Protein AF-W0MUD5-F1 (afdb_monomer_lite)

Structure (mmCIF, N/CA/C/O backbone):
data_AF-W0MUD5-F1
#
_entry.id   AF-W0MUD5-F1
#
loop_
_atom_site.group_PDB
_atom_site.id
_atom_site.type_symbol
_atom_site.label_atom_id
_atom_site.label_alt_id
_atom_site.label_comp_id
_atom_site.label_asym_id
_atom_site.label_entity_id
_atom_site.label_seq_id
_atom_site.pdbx_PDB_ins_code
_atom_site.Cartn_x
_atom_site.Cartn_y
_atom_site.Cartn_z
_atom_site.occupancy
_atom_site.B_iso_or_equiv
_atom_site.auth_seq_id
_atom_site.auth_comp_id
_atom_site.auth_asym_id
_atom_site.auth_atom_id
_atom_site.pdbx_PDB_model_num
ATOM 1 N N . MET A 1 1 ? 25.017 37.016 3.481 1.00 34.25 1 MET A N 1
ATOM 2 C CA . MET A 1 1 ? 24.086 36.931 4.625 1.00 34.25 1 MET A CA 1
ATOM 3 C C . MET A 1 1 ? 22.689 36.719 4.062 1.00 34.25 1 MET A C 1
ATOM 5 O O . MET A 1 1 ? 21.947 37.673 3.894 1.00 34.25 1 MET A O 1
ATOM 9 N N . SER A 1 2 ? 22.383 35.499 3.629 1.00 41.78 2 SER A N 1
ATOM 10 C CA . SER A 1 2 ? 21.060 35.130 3.117 1.00 41.78 2 SER A CA 1
ATOM 11 C C . SER A 1 2 ? 20.278 34.524 4.273 1.00 41.78 2 SER A C 1
ATOM 13 O O . SER A 1 2 ? 20.584 33.411 4.696 1.00 41.78 2 SER A O 1
ATOM 15 N N . GLU A 1 3 ? 19.336 35.288 4.823 1.00 40.88 3 GLU A N 1
ATOM 16 C CA . GLU A 1 3 ? 18.390 34.797 5.824 1.00 40.88 3 GLU A CA 1
ATOM 17 C C . GLU A 1 3 ? 17.604 33.625 5.233 1.00 40.88 3 GLU A C 1
ATOM 19 O O . GLU A 1 3 ? 16.775 33.779 4.335 1.00 40.88 3 GLU A O 1
ATOM 24 N N . ILE A 1 4 ? 17.908 32.424 5.718 1.00 50.25 4 ILE A N 1
ATOM 25 C CA . ILE A 1 4 ? 17.107 31.236 5.457 1.00 50.25 4 ILE A CA 1
ATOM 26 C C . ILE A 1 4 ? 15.851 31.406 6.304 1.00 50.25 4 ILE A C 1
ATOM 28 O O . ILE A 1 4 ? 15.878 31.198 7.515 1.00 50.25 4 ILE A O 1
ATOM 32 N N . VAL A 1 5 ? 14.759 31.827 5.670 1.00 49.78 5 VAL A N 1
ATOM 33 C CA . VAL A 1 5 ? 13.440 31.858 6.304 1.00 49.78 5 VAL A CA 1
ATOM 34 C C . VAL A 1 5 ? 13.071 30.416 6.657 1.00 49.78 5 VAL A C 1
ATOM 36 O O . VAL A 1 5 ? 12.727 29.618 5.785 1.00 49.78 5 VAL A O 1
ATOM 39 N N . GLN A 1 6 ? 13.204 30.061 7.934 1.00 50.81 6 GLN A N 1
ATOM 40 C CA . GLN A 1 6 ? 12.782 28.768 8.457 1.00 50.81 6 GLN A CA 1
ATOM 41 C C . GLN A 1 6 ? 11.254 28.746 8.511 1.00 50.81 6 GLN A C 1
ATOM 43 O O . GLN A 1 6 ? 10.638 29.366 9.374 1.00 50.81 6 GLN A O 1
ATOM 48 N N . SER A 1 7 ? 10.626 28.050 7.567 1.00 53.91 7 SER A N 1
ATOM 49 C CA . SER A 1 7 ? 9.203 27.730 7.658 1.00 53.91 7 SER A CA 1
ATOM 50 C C . SER A 1 7 ? 8.986 26.652 8.719 1.00 53.91 7 SER A C 1
ATOM 52 O O . SER A 1 7 ? 9.732 25.671 8.761 1.00 53.91 7 SER A O 1
ATOM 54 N N . SER A 1 8 ? 7.956 26.814 9.549 1.00 52.28 8 SER A N 1
ATOM 55 C CA . SER A 1 8 ? 7.570 25.830 10.559 1.00 52.28 8 SER A CA 1
ATOM 56 C C . SER A 1 8 ? 7.292 24.460 9.931 1.00 52.28 8 SER A C 1
ATOM 58 O O . SER A 1 8 ? 6.629 24.337 8.897 1.00 52.28 8 SER A O 1
ATOM 60 N N . ILE A 1 9 ? 7.811 23.414 10.574 1.00 49.72 9 ILE A N 1
ATOM 61 C CA . ILE A 1 9 ? 7.501 22.020 10.249 1.00 49.72 9 ILE A CA 1
ATOM 62 C C . ILE A 1 9 ? 5.978 21.833 10.315 1.00 49.72 9 ILE A C 1
ATOM 64 O O . ILE A 1 9 ? 5.369 22.063 11.356 1.00 49.72 9 ILE A O 1
ATOM 68 N N . GLY A 1 10 ? 5.371 21.459 9.183 1.00 52.72 10 GLY A N 1
ATOM 69 C CA . GLY A 1 10 ? 3.935 21.171 9.066 1.00 52.72 10 GLY A CA 1
ATOM 70 C C . GLY A 1 10 ? 3.107 22.142 8.213 1.00 52.72 10 GLY A C 1
ATOM 71 O O . GLY A 1 10 ? 1.940 21.857 7.964 1.00 52.72 10 GLY A O 1
ATOM 72 N N . TYR A 1 11 ? 3.667 23.253 7.718 1.00 52.19 11 TYR A N 1
ATOM 73 C CA . TYR A 1 11 ? 2.928 24.157 6.824 1.00 52.19 11 TYR A CA 1
ATOM 74 C C . TYR A 1 11 ? 2.970 23.689 5.356 1.00 52.19 11 TYR A C 1
ATOM 76 O O . TYR A 1 11 ? 4.003 23.783 4.687 1.00 52.19 11 TYR A O 1
ATOM 84 N N . LEU A 1 12 ? 1.832 23.221 4.833 1.00 55.41 12 LEU A N 1
ATOM 85 C CA . LEU A 1 12 ? 1.629 22.903 3.414 1.00 55.41 12 LEU A CA 1
ATOM 86 C C . LEU A 1 12 ? 0.969 24.106 2.718 1.00 55.41 12 LEU A C 1
ATOM 88 O O . LEU A 1 12 ? -0.122 24.516 3.107 1.00 55.41 12 LEU A O 1
ATOM 92 N N . SER A 1 13 ? 1.619 24.699 1.706 1.00 54.47 13 SER A N 1
ATOM 93 C CA . SER A 1 13 ? 1.002 25.792 0.935 1.00 54.47 13 SER A CA 1
ATOM 94 C C . SER A 1 13 ? -0.011 25.253 -0.075 1.00 54.47 13 SER A C 1
ATOM 96 O O . SER A 1 13 ? 0.168 24.177 -0.647 1.00 54.47 13 SER A O 1
ATOM 98 N N . HIS A 1 14 ? -1.072 26.021 -0.310 1.00 56.62 14 HIS A N 1
ATOM 99 C CA . HIS A 1 14 ? -2.288 25.564 -0.982 1.00 56.62 14 HIS A CA 1
ATOM 100 C C . HIS A 1 14 ? -2.200 25.602 -2.527 1.00 56.62 14 HIS A C 1
ATOM 102 O O . HIS A 1 14 ? -3.073 26.153 -3.184 1.00 56.62 14 HIS A O 1
ATOM 108 N N . SER A 1 15 ? -1.166 24.970 -3.103 1.00 58.47 15 SER A N 1
ATOM 109 C CA . SER A 1 15 ? -0.819 24.858 -4.544 1.00 58.47 15 SER A CA 1
ATOM 110 C C . SER A 1 15 ? 0.145 25.921 -5.111 1.00 58.47 15 SER A C 1
ATOM 112 O O . SER A 1 15 ? 0.216 27.047 -4.631 1.00 58.47 15 SER A O 1
ATOM 114 N N . GLY A 1 16 ? 0.946 25.521 -6.115 1.00 58.00 16 GLY A N 1
ATOM 115 C CA . GLY A 1 16 ? 1.799 26.402 -6.938 1.00 58.00 16 GLY A CA 1
ATOM 116 C C . GLY A 1 16 ? 3.317 26.296 -6.725 1.00 58.00 16 GLY A C 1
ATOM 117 O O . GLY A 1 16 ? 4.066 26.281 -7.695 1.00 58.00 16 GLY A O 1
ATOM 118 N N . ASP A 1 17 ? 3.783 26.128 -5.485 1.00 60.34 17 ASP A N 1
ATOM 119 C CA . ASP A 1 17 ? 5.217 26.262 -5.147 1.00 60.34 17 ASP A CA 1
ATOM 120 C C . ASP A 1 17 ? 5.960 24.934 -4.926 1.00 60.34 17 ASP A C 1
ATOM 122 O O . ASP A 1 17 ? 7.113 24.918 -4.482 1.00 60.34 17 ASP A O 1
ATOM 126 N N . PHE A 1 18 ? 5.317 23.797 -5.204 1.00 58.53 18 PHE A N 1
ATOM 127 C CA . PHE A 1 18 ? 5.856 22.484 -4.840 1.00 58.53 18 PHE A CA 1
ATOM 128 C C . PHE A 1 18 ? 7.187 22.183 -5.543 1.00 58.53 18 PHE A C 1
ATOM 130 O O . PHE A 1 18 ? 8.126 21.741 -4.893 1.00 58.53 18 PHE A O 1
ATOM 137 N N . SER A 1 19 ? 7.326 22.486 -6.838 1.00 58.97 19 SER A N 1
ATOM 138 C CA . SER A 1 19 ? 8.562 22.233 -7.600 1.00 58.97 19 SER A CA 1
ATOM 139 C C . SER A 1 19 ? 9.732 23.119 -7.157 1.00 58.97 19 SER A C 1
ATOM 141 O O . SER A 1 19 ? 10.864 22.646 -7.032 1.00 58.97 19 SER A O 1
ATOM 143 N N . VAL A 1 20 ? 9.470 24.394 -6.854 1.00 63.34 20 VAL A N 1
ATOM 144 C CA . VAL A 1 20 ? 10.477 25.348 -6.361 1.00 63.34 20 VAL A CA 1
ATOM 145 C C . VAL A 1 20 ? 10.918 24.993 -4.941 1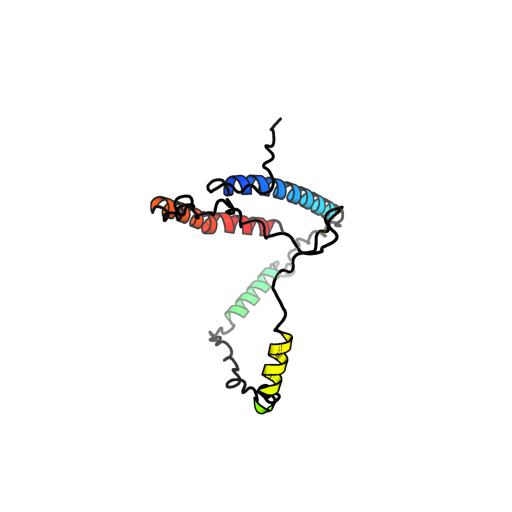.00 63.34 20 VAL A C 1
ATOM 147 O O . VAL A 1 20 ? 12.100 25.090 -4.619 1.00 63.34 20 VAL A O 1
ATOM 150 N N . ARG A 1 21 ? 10.000 24.536 -4.081 1.00 63.56 21 ARG A N 1
ATOM 151 C CA . ARG A 1 21 ? 10.359 24.067 -2.736 1.00 63.56 21 ARG A CA 1
ATOM 152 C C . ARG A 1 21 ? 11.096 22.739 -2.790 1.00 63.56 21 ARG A C 1
ATOM 154 O O . ARG A 1 21 ? 12.142 22.648 -2.167 1.00 63.56 21 ARG A O 1
ATOM 161 N N . ASN A 1 22 ? 10.635 21.778 -3.590 1.00 61.09 22 ASN A N 1
ATOM 162 C CA . ASN A 1 22 ? 11.264 20.465 -3.711 1.00 61.09 22 ASN A CA 1
ATOM 163 C C . ASN A 1 22 ? 12.686 20.571 -4.280 1.00 61.09 22 ASN A C 1
ATOM 165 O O . ASN A 1 22 ? 13.607 19.958 -3.758 1.00 61.09 22 ASN A O 1
ATOM 169 N N . SER A 1 23 ? 12.904 21.423 -5.286 1.00 63.75 23 SER A N 1
ATOM 170 C CA . SER A 1 23 ? 14.255 21.702 -5.797 1.00 63.75 23 SER A CA 1
ATOM 171 C C . SER A 1 23 ? 15.153 22.397 -4.769 1.00 63.75 23 SER A C 1
ATOM 173 O O . SER A 1 23 ? 16.342 22.102 -4.717 1.00 63.75 23 SER A O 1
ATOM 175 N N . ARG A 1 24 ? 14.617 23.271 -3.906 1.00 62.59 24 ARG A N 1
ATOM 176 C CA . ARG A 1 24 ? 15.396 23.928 -2.841 1.00 62.59 24 ARG A CA 1
ATOM 177 C C . ARG A 1 24 ? 15.694 23.001 -1.658 1.00 62.59 24 ARG A C 1
ATOM 179 O O . ARG A 1 24 ? 16.818 23.004 -1.165 1.00 62.59 24 ARG A O 1
ATOM 186 N N . THR A 1 25 ? 14.729 22.196 -1.217 1.00 60.84 25 THR A N 1
ATOM 187 C CA . THR A 1 25 ? 14.890 21.262 -0.091 1.00 60.84 25 THR A CA 1
ATOM 188 C C . THR A 1 25 ? 15.692 20.031 -0.495 1.00 60.84 25 THR A C 1
ATOM 190 O O . THR A 1 25 ? 16.647 19.674 0.190 1.00 60.84 25 THR A O 1
ATOM 193 N N . LEU A 1 26 ? 15.366 19.409 -1.632 1.00 56.25 26 LEU A N 1
ATOM 194 C CA . LEU A 1 26 ? 16.120 18.265 -2.140 1.00 56.25 26 LEU A CA 1
ATOM 195 C C . LEU A 1 26 ? 17.438 18.686 -2.775 1.00 56.25 26 LEU A C 1
ATOM 197 O O . LEU A 1 26 ? 18.373 17.906 -2.700 1.00 56.25 26 LEU A O 1
ATOM 201 N N . GLY A 1 27 ? 17.575 19.888 -3.342 1.00 60.12 27 GLY A N 1
ATOM 202 C CA . GLY A 1 27 ? 18.854 20.356 -3.892 1.00 60.12 27 GLY A CA 1
ATOM 203 C C . GLY A 1 27 ? 19.945 20.450 -2.824 1.00 60.12 27 GLY A C 1
ATOM 204 O O . GLY A 1 27 ? 21.055 19.966 -3.036 1.00 60.12 27 GLY A O 1
ATOM 205 N N . GLY A 1 28 ? 19.606 20.981 -1.642 1.00 62.22 28 GLY A N 1
ATOM 206 C CA . GLY A 1 28 ? 20.529 21.045 -0.505 1.00 62.22 28 GLY A CA 1
ATOM 207 C C . GLY A 1 28 ? 20.855 19.671 0.088 1.00 62.22 28 GLY A C 1
ATOM 208 O O . GLY A 1 28 ? 22.012 19.381 0.383 1.00 62.22 28 GLY A O 1
ATOM 209 N N . VAL A 1 29 ? 19.854 18.791 0.203 1.00 61.97 29 VAL A N 1
ATOM 210 C CA . VAL A 1 29 ? 20.049 17.413 0.690 1.00 61.97 29 VAL A CA 1
ATOM 211 C C . VAL A 1 29 ? 20.886 16.605 -0.309 1.00 61.97 29 VAL A C 1
ATOM 213 O O . VAL A 1 29 ? 21.835 15.938 0.089 1.00 61.97 29 VAL A O 1
ATOM 216 N N . THR A 1 30 ? 20.616 16.727 -1.609 1.00 68.12 30 THR A N 1
ATOM 217 C CA . THR A 1 30 ? 21.378 16.052 -2.674 1.00 68.12 30 THR A CA 1
ATOM 218 C C . THR A 1 30 ? 22.835 16.502 -2.687 1.00 68.12 30 THR A C 1
ATOM 220 O O . THR A 1 30 ? 23.711 15.662 -2.850 1.00 68.12 30 THR A O 1
ATOM 223 N N . GLN A 1 31 ? 23.122 17.790 -2.453 1.00 70.25 31 GLN A N 1
ATOM 224 C CA . GLN A 1 31 ? 24.507 18.265 -2.370 1.00 70.25 31 GLN A CA 1
ATOM 225 C C . GLN A 1 31 ? 25.263 17.669 -1.179 1.00 70.25 31 GLN A C 1
ATOM 227 O O . GLN A 1 31 ? 26.374 17.178 -1.365 1.00 70.25 31 GLN A O 1
ATOM 232 N N . LEU A 1 32 ? 24.657 17.637 0.011 1.00 73.69 32 LEU A N 1
ATOM 233 C CA . LEU A 1 32 ? 25.279 17.042 1.201 1.00 73.69 32 LEU A CA 1
ATOM 234 C C . LEU A 1 32 ? 25.572 15.549 1.014 1.00 73.69 32 LEU A C 1
ATOM 236 O O . LEU A 1 32 ? 26.658 15.086 1.356 1.00 73.69 32 LEU A O 1
ATOM 240 N N . TRP A 1 33 ? 24.636 14.809 0.418 1.00 73.75 33 TRP A N 1
ATOM 241 C CA . TRP A 1 33 ? 24.850 13.400 0.096 1.00 73.75 33 TRP A CA 1
ATOM 242 C C . TRP A 1 33 ? 25.874 13.203 -1.025 1.00 73.75 33 TRP A C 1
ATOM 244 O O . TRP A 1 33 ? 26.685 12.288 -0.934 1.00 73.75 33 TRP A O 1
ATOM 254 N N . SER A 1 34 ? 25.902 14.074 -2.040 1.00 77.50 34 SER A N 1
ATOM 255 C CA . SER A 1 34 ? 26.900 14.004 -3.116 1.00 77.50 34 SER A CA 1
ATOM 256 C C . SER A 1 34 ? 28.321 14.270 -2.617 1.00 77.50 34 SER A C 1
ATOM 258 O O . SER A 1 34 ? 29.244 13.589 -3.045 1.00 77.50 34 SER A O 1
ATOM 260 N N . ASP A 1 35 ? 28.498 15.197 -1.672 1.00 81.88 35 ASP A N 1
ATOM 261 C CA . ASP A 1 35 ? 29.810 15.562 -1.125 1.00 81.88 35 ASP A CA 1
ATOM 262 C C . ASP A 1 35 ? 30.306 14.523 -0.101 1.00 81.88 35 ASP A C 1
ATOM 264 O O . ASP A 1 35 ? 31.504 14.250 0.002 1.00 81.88 35 ASP A O 1
ATOM 268 N N . ALA A 1 36 ? 29.381 13.879 0.621 1.00 81.50 36 ALA A N 1
ATOM 269 C CA . ALA A 1 36 ? 29.679 12.711 1.448 1.00 81.50 36 ALA A CA 1
ATOM 270 C C . ALA A 1 36 ? 30.061 11.490 0.592 1.00 81.50 36 ALA A C 1
ATOM 272 O O . ALA A 1 36 ? 31.044 10.815 0.891 1.00 81.50 36 ALA A O 1
ATOM 273 N N . PHE A 1 37 ? 29.333 11.237 -0.501 1.00 79.44 37 PHE A N 1
ATOM 274 C CA 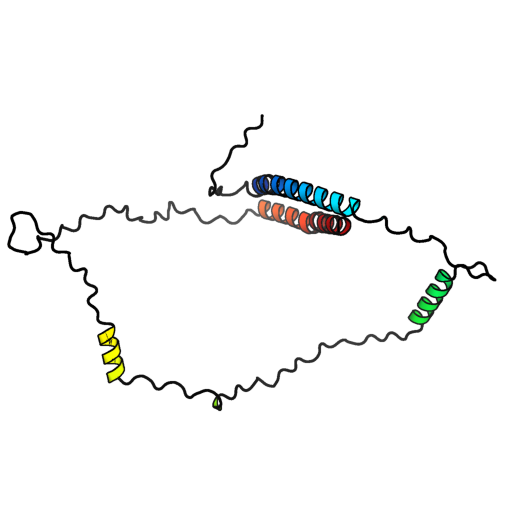. PHE A 1 37 ? 29.628 10.140 -1.423 1.00 79.44 37 PHE A CA 1
ATOM 275 C C . PHE A 1 37 ? 30.938 10.369 -2.187 1.00 79.44 37 PHE A C 1
ATOM 277 O O . PHE A 1 37 ? 31.744 9.453 -2.304 1.00 79.44 37 PHE A O 1
ATOM 284 N N . ALA A 1 38 ? 31.203 11.596 -2.644 1.00 82.06 38 ALA A N 1
ATOM 285 C CA . ALA A 1 38 ? 32.464 11.950 -3.291 1.00 82.06 38 ALA A CA 1
ATOM 286 C C . ALA A 1 38 ? 33.662 11.768 -2.348 1.00 82.06 38 ALA A C 1
ATOM 288 O O . ALA A 1 38 ? 34.693 11.255 -2.778 1.00 82.06 38 ALA A O 1
ATOM 289 N N . ARG A 1 39 ? 33.523 12.121 -1.059 1.00 79.06 39 ARG A N 1
ATOM 290 C CA . ARG A 1 39 ? 34.551 11.822 -0.048 1.00 79.06 39 ARG A CA 1
ATOM 291 C C . ARG A 1 39 ? 34.749 10.322 0.145 1.00 79.06 39 ARG A C 1
ATOM 293 O O . ARG A 1 39 ? 35.889 9.880 0.100 1.00 79.06 39 ARG A O 1
ATOM 300 N N . ALA A 1 40 ? 33.671 9.554 0.290 1.00 78.56 40 ALA A N 1
ATOM 301 C CA . ALA A 1 40 ? 33.758 8.104 0.462 1.00 78.56 40 ALA A CA 1
ATOM 302 C C . ALA A 1 40 ? 34.408 7.407 -0.751 1.00 78.56 40 ALA A C 1
ATOM 304 O O . ALA A 1 40 ? 35.261 6.541 -0.587 1.00 78.56 40 ALA A O 1
ATOM 305 N N . MET A 1 41 ? 34.074 7.832 -1.974 1.00 74.50 41 MET A N 1
ATOM 306 C CA . MET A 1 41 ? 34.691 7.317 -3.202 1.00 74.50 41 MET A CA 1
ATOM 307 C C . MET A 1 41 ? 36.158 7.734 -3.337 1.00 74.50 41 MET A C 1
ATOM 309 O O . MET A 1 41 ? 36.978 6.934 -3.775 1.00 74.50 41 MET A O 1
ATOM 313 N N . ALA A 1 42 ? 36.515 8.965 -2.961 1.00 77.44 42 ALA A N 1
ATOM 314 C CA . ALA A 1 42 ? 37.907 9.412 -2.969 1.00 77.44 42 ALA A CA 1
ATOM 315 C C . ALA A 1 42 ? 38.766 8.620 -1.971 1.00 77.44 42 ALA A C 1
ATOM 317 O O . ALA A 1 42 ? 39.902 8.271 -2.286 1.00 77.44 42 ALA A O 1
ATOM 318 N N . GLU A 1 43 ? 38.209 8.293 -0.804 1.00 73.44 43 GLU A N 1
ATOM 319 C CA . GLU A 1 43 ? 38.851 7.452 0.208 1.00 73.44 43 GLU A CA 1
ATOM 320 C C . GLU A 1 43 ? 39.042 6.018 -0.324 1.00 73.44 43 GLU A C 1
ATOM 322 O O . GLU A 1 43 ? 40.159 5.505 -0.314 1.00 73.44 43 GLU A O 1
ATOM 327 N N . GLN A 1 44 ? 38.017 5.437 -0.958 1.00 61.56 44 GLN A N 1
ATOM 328 C CA . GLN A 1 44 ? 38.081 4.104 -1.572 1.00 61.56 44 GLN A CA 1
ATOM 329 C C . GLN A 1 44 ? 39.044 4.017 -2.774 1.00 61.56 44 GLN A C 1
ATOM 331 O O . GLN A 1 44 ? 39.701 2.997 -2.966 1.00 61.56 44 GLN A O 1
ATOM 336 N N . VAL A 1 45 ? 39.164 5.077 -3.581 1.00 60.94 45 VAL A N 1
ATOM 337 C CA . VAL A 1 45 ? 40.135 5.152 -4.691 1.00 60.94 45 VAL A CA 1
ATOM 338 C C . VAL A 1 45 ? 41.560 5.351 -4.170 1.00 60.94 45 VAL A C 1
ATOM 340 O O . VAL A 1 45 ? 42.496 4.835 -4.772 1.00 60.94 45 VAL A O 1
ATOM 343 N N . SER A 1 46 ? 41.741 6.053 -3.046 1.00 58.97 46 SER A N 1
ATOM 344 C CA . SER A 1 46 ? 43.058 6.203 -2.412 1.00 58.97 46 SER A CA 1
ATOM 345 C C . SER A 1 46 ? 43.568 4.917 -1.751 1.00 58.97 46 SER A C 1
ATOM 347 O O . SER A 1 46 ? 44.775 4.752 -1.595 1.00 58.97 46 SER A O 1
ATOM 349 N N . GLU A 1 47 ? 42.656 4.005 -1.405 1.00 57.62 47 GLU A N 1
ATOM 350 C CA . GLU A 1 47 ? 42.943 2.711 -0.774 1.00 57.62 47 GLU A CA 1
ATOM 351 C C . GLU A 1 47 ? 43.006 1.546 -1.786 1.00 57.62 47 GLU A C 1
ATOM 353 O O . GLU A 1 47 ? 43.378 0.427 -1.435 1.00 57.62 47 GLU A O 1
ATOM 358 N N . SER A 1 48 ? 42.668 1.793 -3.059 1.00 49.16 48 SER A N 1
ATOM 359 C CA . SER A 1 48 ? 42.729 0.791 -4.125 1.00 49.16 48 SER A CA 1
ATOM 360 C C . SER A 1 48 ? 44.111 0.786 -4.786 1.00 49.16 48 SER A C 1
ATOM 362 O O . SER A 1 48 ? 44.518 1.767 -5.409 1.00 49.16 48 SER A O 1
ATOM 364 N N . ASP A 1 49 ? 44.832 -0.332 -4.669 1.00 59.22 49 ASP A N 1
ATOM 365 C CA . ASP A 1 49 ? 46.062 -0.575 -5.428 1.00 59.22 49 ASP A CA 1
ATOM 366 C C . ASP A 1 49 ? 45.772 -0.444 -6.933 1.00 59.22 49 ASP A C 1
ATOM 368 O O . ASP A 1 49 ? 44.815 -1.027 -7.451 1.00 59.22 49 ASP A O 1
ATOM 372 N N . ALA A 1 50 ? 46.586 0.345 -7.640 1.00 58.59 50 ALA A N 1
ATOM 373 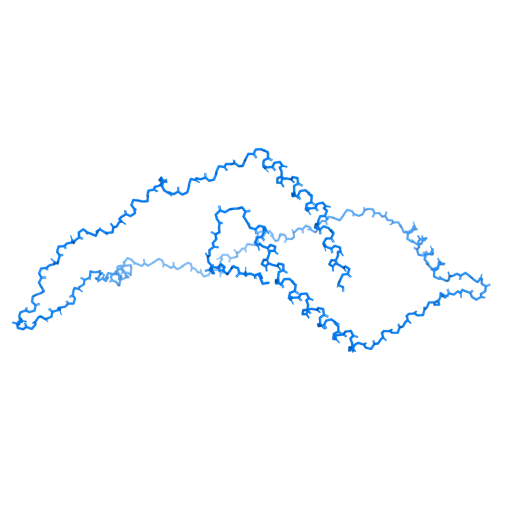C CA . ALA A 1 50 ? 46.397 0.634 -9.057 1.00 58.59 50 ALA A CA 1
ATOM 374 C C . ALA A 1 50 ? 46.233 -0.663 -9.870 1.00 58.59 50 ALA A C 1
ATOM 376 O O . ALA A 1 50 ? 47.137 -1.500 -9.920 1.00 58.59 50 ALA A O 1
ATOM 377 N N . LEU A 1 51 ? 45.080 -0.818 -10.530 1.00 58.22 51 LEU A N 1
ATOM 378 C CA . LEU A 1 51 ? 44.816 -1.958 -11.407 1.00 58.22 51 LEU A CA 1
ATOM 379 C C . LEU A 1 51 ? 45.916 -2.056 -12.479 1.00 58.22 51 LEU A C 1
ATOM 381 O O . LEU A 1 51 ? 46.263 -1.039 -13.092 1.00 58.22 51 LEU A O 1
ATOM 385 N N . PRO A 1 52 ? 46.459 -3.257 -12.752 1.00 52.00 52 PRO A N 1
ATOM 386 C CA . PRO A 1 52 ? 47.500 -3.412 -13.751 1.00 52.00 52 PRO A CA 1
ATOM 387 C C . PRO A 1 52 ? 46.941 -3.036 -15.127 1.00 52.00 52 PRO A C 1
ATOM 389 O O . PRO A 1 52 ? 45.926 -3.576 -15.582 1.00 52.00 52 PRO A O 1
ATOM 392 N N . ALA A 1 53 ? 47.622 -2.096 -15.784 1.00 57.31 53 ALA A N 1
ATOM 393 C CA . ALA A 1 53 ? 47.342 -1.692 -17.153 1.00 57.31 53 ALA A CA 1
ATOM 394 C C . ALA A 1 53 ? 47.224 -2.936 -18.046 1.00 57.31 53 ALA A C 1
ATOM 396 O O . ALA A 1 53 ? 48.137 -3.761 -18.108 1.00 57.31 53 ALA A O 1
ATOM 397 N N . HIS A 1 54 ? 46.083 -3.090 -18.717 1.00 51.06 54 HIS A N 1
ATOM 398 C CA . HIS A 1 54 ? 45.883 -4.185 -19.658 1.00 51.06 54 HIS A CA 1
ATOM 399 C C . HIS A 1 54 ? 46.923 -4.086 -20.784 1.00 51.06 54 HIS A C 1
ATOM 401 O O . HIS A 1 54 ? 47.058 -3.014 -21.383 1.00 51.06 54 HIS A O 1
ATOM 407 N N . PRO A 1 55 ? 47.668 -5.162 -21.094 1.00 53.91 55 PRO A N 1
ATOM 408 C CA . PRO A 1 55 ? 48.654 -5.114 -22.158 1.00 53.91 55 PRO A CA 1
ATOM 409 C C . PRO A 1 55 ? 47.950 -4.948 -23.509 1.00 53.91 55 PRO A C 1
ATOM 411 O O . PRO A 1 55 ? 47.171 -5.793 -23.941 1.00 53.91 55 PRO A O 1
ATOM 414 N N . THR A 1 56 ? 48.260 -3.855 -24.200 1.00 57.12 56 THR A N 1
ATOM 415 C CA . THR A 1 56 ? 47.812 -3.527 -25.562 1.00 57.12 56 THR A CA 1
ATOM 416 C C . THR A 1 56 ? 48.612 -4.294 -26.622 1.00 57.12 56 THR A C 1
ATOM 418 O O . THR A 1 56 ? 49.056 -3.714 -27.611 1.00 57.12 56 THR A O 1
ATOM 421 N N . ALA A 1 57 ? 48.885 -5.578 -26.403 1.00 61.00 57 ALA A N 1
ATOM 422 C CA . ALA A 1 57 ? 49.563 -6.414 -27.387 1.00 61.00 57 ALA A CA 1
ATOM 423 C C . ALA A 1 57 ? 48.508 -7.256 -28.105 1.00 61.00 57 ALA A C 1
ATOM 425 O O . ALA A 1 57 ? 47.962 -8.202 -27.543 1.00 61.00 57 ALA A O 1
ATOM 426 N N . VAL A 1 58 ? 48.178 -6.874 -29.339 1.00 62.12 58 VAL A N 1
ATOM 427 C CA . VAL A 1 58 ? 47.318 -7.685 -30.207 1.00 62.12 58 VAL A CA 1
ATOM 428 C C . VAL A 1 58 ? 48.126 -8.912 -30.620 1.00 62.12 58 VAL A C 1
ATOM 430 O O . VAL A 1 58 ? 49.206 -8.764 -31.183 1.00 62.12 58 VAL A O 1
ATOM 433 N N . GLU A 1 59 ? 47.633 -10.114 -30.321 1.00 72.19 59 GLU A N 1
ATOM 434 C CA . GLU A 1 59 ? 48.261 -11.356 -30.779 1.00 72.19 59 GLU A CA 1
ATOM 435 C C . GLU A 1 59 ? 48.174 -11.442 -32.311 1.00 72.19 59 GLU A C 1
ATOM 437 O O . GLU A 1 59 ? 47.084 -11.409 -32.895 1.00 72.19 59 GLU A O 1
ATOM 442 N N . VAL A 1 60 ? 49.336 -11.526 -32.957 1.00 74.50 60 VAL A N 1
ATOM 443 C CA . VAL A 1 60 ? 49.507 -11.602 -34.413 1.00 74.50 60 VAL A CA 1
ATOM 444 C C . VAL A 1 60 ? 50.113 -12.959 -34.757 1.00 74.50 60 VAL A C 1
ATOM 446 O O . VAL A 1 60 ? 50.972 -13.454 -34.026 1.00 74.50 60 VAL A O 1
ATOM 449 N N . ASP A 1 61 ? 49.650 -13.570 -35.845 1.00 75.38 61 ASP A N 1
ATOM 450 C CA . ASP A 1 61 ? 50.200 -14.831 -36.333 1.00 75.38 61 ASP A CA 1
ATOM 451 C C . ASP A 1 61 ? 51.627 -14.626 -36.871 1.00 75.38 61 ASP A C 1
ATOM 453 O O . ASP A 1 61 ? 51.902 -13.670 -37.599 1.00 75.38 61 ASP A O 1
ATOM 457 N N . VAL A 1 62 ? 52.550 -15.511 -36.490 1.00 72.38 62 VAL A N 1
ATOM 458 C CA . VAL A 1 62 ? 54.000 -15.331 -36.691 1.00 72.38 62 VAL A CA 1
ATOM 459 C C . VAL A 1 62 ? 54.394 -15.510 -38.161 1.00 72.38 62 VAL A C 1
ATOM 461 O O . VAL A 1 62 ? 55.386 -14.936 -38.605 1.00 72.38 62 VAL A O 1
ATOM 464 N N . GLU A 1 63 ? 53.615 -16.275 -38.926 1.00 74.38 63 GLU A N 1
ATOM 465 C CA . GLU A 1 63 ? 53.906 -16.574 -40.332 1.00 74.38 63 GLU A CA 1
ATOM 466 C C . GLU A 1 63 ? 53.257 -15.580 -41.304 1.00 74.38 63 GLU A C 1
ATOM 468 O O . GLU A 1 63 ? 53.851 -15.245 -42.330 1.00 74.38 63 GLU A O 1
ATOM 473 N N . THR A 1 64 ? 52.058 -15.086 -40.987 1.00 73.12 64 THR A N 1
ATOM 474 C CA . THR A 1 64 ? 51.264 -14.242 -41.897 1.00 73.12 64 THR A CA 1
ATOM 475 C C . THR A 1 64 ? 51.219 -12.769 -41.495 1.00 73.12 64 THR A C 1
ATOM 477 O O . THR A 1 64 ? 50.960 -11.912 -42.338 1.00 73.12 64 THR A O 1
ATOM 480 N N . GLY A 1 65 ? 51.498 -12.439 -40.230 1.00 74.00 65 GLY A N 1
ATOM 481 C CA . GLY A 1 65 ? 51.416 -11.065 -39.732 1.00 74.00 65 GLY A CA 1
ATOM 482 C C . GLY A 1 65 ? 49.981 -10.546 -39.575 1.00 74.00 65 GLY A C 1
ATOM 483 O O . GLY A 1 65 ? 49.786 -9.356 -39.316 1.00 74.00 65 GLY A O 1
ATOM 484 N N . GLU A 1 66 ? 48.971 -11.408 -39.717 1.00 74.25 66 GLU A N 1
ATOM 485 C CA . GLU A 1 66 ? 47.567 -11.038 -39.559 1.00 74.25 66 GLU A CA 1
ATOM 486 C C . GLU A 1 66 ? 47.122 -11.100 -38.086 1.00 74.25 66 GLU A C 1
ATOM 488 O O . GLU A 1 66 ? 47.570 -11.964 -37.320 1.00 74.25 66 GLU A O 1
ATOM 493 N N . PRO A 1 67 ? 46.225 -10.196 -37.646 1.00 78.19 67 PRO A N 1
ATOM 494 C CA . PRO A 1 67 ? 45.725 -10.206 -36.278 1.00 78.19 67 PRO A CA 1
ATOM 495 C C . PRO A 1 67 ? 44.877 -11.462 -36.029 1.00 78.19 67 PRO A C 1
ATOM 497 O O . PRO A 1 67 ? 43.784 -11.616 -36.582 1.00 78.19 67 PRO A O 1
ATOM 500 N N . VAL A 1 68 ? 45.333 -12.325 -35.115 1.00 78.75 68 VAL A N 1
ATOM 501 C CA . VAL A 1 68 ? 44.683 -13.608 -34.773 1.00 78.75 68 VAL A CA 1
ATOM 502 C C . VAL A 1 68 ? 43.253 -13.385 -34.282 1.00 78.75 68 VAL A C 1
ATOM 504 O O . VAL A 1 68 ? 42.345 -14.171 -34.562 1.00 78.75 68 VAL A O 1
ATOM 507 N N . ALA A 1 69 ? 43.027 -12.275 -33.578 1.00 76.94 69 ALA A N 1
ATOM 508 C CA . ALA A 1 69 ? 41.707 -11.879 -33.110 1.00 76.94 69 ALA A CA 1
ATOM 509 C C . ALA A 1 69 ? 40.719 -11.636 -34.266 1.00 76.94 69 ALA A C 1
ATOM 511 O O . ALA A 1 69 ? 39.561 -12.035 -34.159 1.00 76.94 69 ALA A O 1
ATOM 512 N N . GLY A 1 70 ? 41.169 -11.033 -35.373 1.00 79.56 70 GLY A N 1
ATOM 513 C CA . GLY A 1 70 ? 40.341 -10.759 -36.552 1.00 79.56 70 GLY A CA 1
ATOM 514 C C . GLY A 1 70 ? 39.963 -12.032 -37.309 1.00 79.56 70 GLY A C 1
ATOM 515 O O . GLY A 1 70 ? 38.804 -12.225 -37.667 1.00 79.56 70 GLY A O 1
ATOM 516 N N . ALA A 1 71 ? 40.915 -12.951 -37.477 1.00 81.88 71 ALA A N 1
ATOM 517 C CA . ALA A 1 71 ? 40.642 -14.249 -38.092 1.00 81.88 71 ALA A CA 1
ATOM 518 C C . ALA A 1 71 ? 39.644 -15.069 -37.254 1.00 81.88 71 ALA A C 1
ATOM 520 O O . ALA A 1 71 ? 38.668 -15.600 -37.781 1.00 81.88 71 ALA A O 1
ATOM 521 N N . ARG A 1 72 ? 39.818 -15.105 -35.924 1.00 83.31 72 ARG A N 1
ATOM 522 C CA . ARG A 1 72 ? 38.899 -15.807 -35.010 1.00 83.31 72 ARG A CA 1
ATOM 523 C C . ARG A 1 72 ? 37.487 -15.223 -35.021 1.00 83.31 72 ARG A C 1
ATOM 525 O O . ARG A 1 72 ? 36.522 -15.981 -34.938 1.00 83.31 72 ARG A O 1
ATOM 532 N N . THR A 1 73 ? 37.338 -13.899 -35.091 1.00 86.06 73 THR A N 1
ATOM 533 C CA . THR A 1 73 ? 36.009 -13.272 -35.157 1.00 86.06 73 THR A CA 1
ATOM 534 C C . THR A 1 73 ? 35.334 -13.538 -36.494 1.00 86.06 73 THR A C 1
ATOM 536 O O . THR A 1 73 ? 34.155 -13.884 -36.501 1.00 86.06 73 THR A O 1
ATOM 539 N N . LEU A 1 74 ? 36.067 -13.471 -37.609 1.00 86.06 74 LEU A N 1
ATOM 540 C CA . LEU A 1 74 ? 35.534 -13.819 -38.926 1.00 86.06 74 LEU A CA 1
ATOM 541 C C . LEU A 1 74 ? 35.091 -15.284 -38.999 1.00 86.06 74 LEU A C 1
ATOM 543 O O . LEU A 1 74 ? 33.984 -15.539 -39.471 1.00 86.06 74 LEU A O 1
ATOM 547 N N . SER A 1 75 ? 35.873 -16.225 -38.462 1.00 86.56 75 SER A N 1
ATOM 548 C CA . SER A 1 75 ? 35.469 -17.637 -38.388 1.00 86.56 75 SER A CA 1
ATOM 549 C C . SER A 1 75 ? 34.164 -17.817 -37.611 1.00 86.56 75 SER A C 1
ATOM 551 O O . SER A 1 75 ? 33.242 -18.454 -38.112 1.00 86.56 75 SER A O 1
ATOM 553 N N . LYS A 1 76 ? 34.022 -17.164 -36.449 1.00 89.50 76 LYS A N 1
ATOM 554 C CA . LYS A 1 76 ? 32.774 -17.199 -35.666 1.00 89.50 76 LYS A CA 1
ATOM 555 C C . LYS A 1 76 ? 31.585 -16.587 -36.410 1.00 89.50 76 LYS A C 1
ATOM 557 O O . LYS A 1 76 ? 30.472 -17.091 -36.303 1.00 89.50 76 LYS A O 1
ATOM 562 N N . ILE A 1 77 ? 31.797 -15.510 -37.168 1.00 87.56 77 ILE A N 1
ATOM 563 C CA . ILE A 1 77 ? 30.742 -14.888 -37.984 1.00 87.56 77 ILE A CA 1
ATOM 564 C C . ILE A 1 77 ? 30.302 -15.838 -39.100 1.00 87.56 77 ILE A C 1
ATOM 566 O O . ILE A 1 77 ? 29.109 -15.946 -39.381 1.00 87.56 77 ILE A O 1
ATOM 570 N N . VAL A 1 78 ? 31.244 -16.530 -39.742 1.00 92.38 78 VAL A N 1
ATOM 571 C CA . VAL A 1 78 ? 30.930 -17.529 -40.770 1.00 92.38 78 VAL A CA 1
ATOM 572 C C . VAL A 1 78 ? 30.158 -18.697 -40.158 1.00 92.38 78 VAL A C 1
ATOM 574 O O . VAL A 1 78 ? 29.102 -19.036 -40.681 1.00 92.38 78 VAL A O 1
ATOM 577 N N . GLU A 1 79 ? 30.603 -19.230 -39.017 1.00 91.75 79 GLU A N 1
ATOM 578 C CA . GLU A 1 79 ? 29.894 -20.279 -38.268 1.00 91.75 79 GLU A CA 1
ATOM 579 C C . GLU A 1 79 ? 28.449 -19.868 -37.943 1.00 91.75 79 GLU A C 1
ATOM 581 O O . GLU A 1 79 ? 27.507 -20.602 -38.241 1.00 91.75 79 GLU A O 1
ATOM 586 N N . GLN A 1 80 ? 28.249 -18.653 -37.422 1.00 85.31 80 GLN A N 1
ATOM 587 C CA . GLN A 1 80 ? 26.918 -18.115 -37.119 1.00 85.31 80 GLN A CA 1
ATOM 588 C C . GLN A 1 80 ? 26.036 -17.968 -38.361 1.00 85.31 80 GLN A C 1
ATOM 590 O O . GLN A 1 80 ? 24.839 -18.226 -38.293 1.00 85.31 80 GLN A O 1
ATOM 595 N N . ARG A 1 81 ? 26.612 -17.573 -39.502 1.00 85.56 81 ARG A N 1
ATOM 596 C CA . ARG A 1 81 ? 25.881 -17.455 -40.775 1.00 85.56 81 ARG A CA 1
ATOM 597 C C . ARG A 1 81 ? 25.515 -18.806 -41.375 1.00 85.56 81 ARG A C 1
ATOM 599 O O . ARG A 1 81 ? 24.544 -18.888 -42.119 1.00 85.56 81 ARG A O 1
ATOM 606 N N . THR A 1 82 ? 26.294 -19.843 -41.084 1.00 89.50 82 THR A N 1
ATOM 607 C CA . THR A 1 82 ? 26.002 -21.214 -41.517 1.00 89.50 82 THR A CA 1
ATOM 608 C C . THR A 1 82 ? 25.016 -21.936 -40.605 1.00 89.50 82 THR A C 1
ATOM 610 O O . THR A 1 82 ? 24.452 -22.947 -41.021 1.00 89.50 82 THR A O 1
ATOM 613 N N . CYS A 1 83 ? 24.774 -21.435 -39.389 1.00 84.75 83 CYS A N 1
ATOM 614 C CA . CYS A 1 83 ? 23.758 -21.997 -38.507 1.00 84.75 83 CYS A CA 1
ATOM 615 C C . CYS A 1 83 ? 22.359 -21.794 -39.113 1.00 84.75 83 CYS A C 1
ATOM 617 O O . CYS A 1 83 ? 21.961 -20.651 -39.353 1.00 84.75 83 CYS A O 1
ATOM 619 N N . PRO A 1 84 ? 21.582 -22.869 -39.336 1.00 81.44 84 PRO A N 1
ATOM 620 C CA . PRO A 1 84 ? 20.203 -22.742 -39.778 1.00 81.44 84 PRO A CA 1
ATOM 621 C C . PRO A 1 84 ? 19.365 -22.175 -38.628 1.00 81.44 84 PRO A C 1
ATOM 623 O O . PRO A 1 84 ? 18.991 -22.889 -37.700 1.00 81.44 84 PRO A O 1
ATOM 626 N N . VAL A 1 85 ? 19.096 -20.871 -38.672 1.00 77.81 85 VAL A N 1
ATOM 627 C CA . VAL A 1 85 ? 18.180 -20.214 -37.737 1.00 77.81 85 VAL A CA 1
ATOM 628 C C . VAL A 1 85 ? 16.766 -20.404 -38.270 1.00 77.81 85 VAL A C 1
ATOM 630 O O . VAL A 1 85 ? 16.370 -19.778 -39.249 1.00 77.81 85 VAL A O 1
ATOM 633 N N . THR A 1 86 ? 16.019 -21.316 -37.657 1.00 81.69 86 THR A N 1
ATOM 634 C CA . THR A 1 86 ? 14.575 -21.444 -37.867 1.00 81.69 86 THR A CA 1
ATOM 635 C C . THR A 1 86 ? 13.851 -20.641 -36.799 1.00 81.69 86 THR A C 1
ATOM 637 O O . THR A 1 86 ? 14.160 -20.806 -35.617 1.00 81.69 86 THR A O 1
ATOM 640 N N . ASP A 1 87 ? 12.875 -19.823 -37.191 1.00 79.12 87 ASP A N 1
ATOM 641 C CA . ASP A 1 87 ? 12.007 -19.134 -36.238 1.00 79.12 87 ASP A CA 1
ATOM 642 C C . ASP A 1 87 ? 11.193 -20.172 -35.460 1.00 79.12 87 ASP A C 1
ATOM 644 O O . ASP A 1 87 ? 10.267 -20.798 -35.976 1.00 79.12 87 ASP A O 1
ATOM 648 N N . THR A 1 88 ? 11.578 -20.403 -34.208 1.00 76.00 88 THR A N 1
ATOM 649 C CA . THR A 1 88 ? 10.809 -21.234 -33.287 1.00 76.00 88 THR A CA 1
ATOM 650 C C . THR A 1 88 ? 9.784 -20.351 -32.597 1.00 76.00 88 THR A C 1
ATOM 652 O O . THR A 1 88 ? 10.155 -19.470 -31.818 1.00 76.00 88 THR A O 1
ATOM 655 N N . GLU A 1 89 ? 8.498 -20.584 -32.852 1.00 79.81 89 GLU A N 1
ATOM 656 C CA . GLU A 1 89 ? 7.428 -19.949 -32.085 1.00 79.81 89 GLU A CA 1
ATOM 657 C C . GLU A 1 89 ? 7.539 -20.380 -30.615 1.00 79.81 89 GLU A C 1
ATOM 659 O O . GLU A 1 89 ? 7.213 -21.509 -30.243 1.00 79.81 89 GLU A O 1
ATOM 664 N N . VAL A 1 90 ? 8.036 -19.481 -29.760 1.00 74.69 90 VAL A N 1
ATOM 665 C CA . VAL A 1 90 ? 8.103 -19.702 -28.312 1.00 74.69 90 VAL A CA 1
ATOM 666 C C . VAL A 1 90 ? 6.695 -19.531 -27.751 1.00 74.69 90 VAL A C 1
ATOM 668 O O . VAL A 1 90 ? 6.303 -18.448 -27.314 1.00 74.69 90 VAL A O 1
ATOM 671 N N . LYS A 1 91 ? 5.905 -20.608 -27.788 1.00 77.62 91 LYS A N 1
ATOM 672 C CA . LYS A 1 91 ? 4.635 -20.661 -27.064 1.00 77.62 91 LYS A CA 1
ATOM 673 C C . LYS A 1 91 ? 4.960 -20.676 -25.563 1.00 77.62 91 LYS A C 1
ATOM 675 O O . LYS A 1 91 ? 5.743 -21.530 -25.136 1.00 77.62 91 LYS A O 1
ATOM 680 N N . PRO A 1 92 ? 4.396 -19.762 -24.751 1.00 80.31 92 PRO A N 1
ATOM 681 C CA . PRO A 1 92 ? 4.479 -19.874 -23.302 1.00 80.31 92 PRO A CA 1
ATOM 682 C C . PRO A 1 92 ? 4.033 -21.281 -22.891 1.00 80.31 92 PRO A C 1
ATOM 684 O O . PRO A 1 92 ? 3.083 -21.791 -23.498 1.00 80.31 92 PRO A O 1
ATOM 687 N N . PRO A 1 93 ? 4.694 -21.925 -21.911 1.00 75.12 93 PRO A N 1
ATOM 688 C CA . PRO A 1 93 ? 4.211 -23.203 -21.414 1.00 75.12 93 PRO A CA 1
ATOM 689 C C . PRO A 1 93 ? 2.743 -23.021 -21.050 1.00 75.12 93 PRO A C 1
ATOM 691 O O . PRO A 1 93 ? 2.386 -22.038 -20.390 1.00 75.12 93 PRO A O 1
ATOM 694 N N . GLU A 1 94 ? 1.889 -23.920 -21.543 1.00 68.62 94 GLU A N 1
ATOM 695 C CA . GLU A 1 94 ? 0.495 -23.893 -21.130 1.00 68.62 94 GLU A CA 1
ATOM 696 C C . GLU A 1 94 ? 0.490 -23.928 -19.604 1.00 68.62 94 GLU A C 1
ATOM 698 O O . GLU A 1 94 ? 1.195 -24.758 -19.016 1.00 68.62 94 GLU A O 1
ATOM 703 N N . PRO A 1 95 ? -0.206 -22.982 -18.951 1.00 64.12 95 PRO A N 1
ATOM 704 C CA . PRO A 1 95 ? -0.298 -23.009 -17.512 1.00 64.12 95 PRO A CA 1
ATOM 705 C C . PRO A 1 95 ? -0.855 -24.379 -17.152 1.00 64.12 95 PRO A C 1
ATOM 707 O O . PRO A 1 95 ? -1.962 -24.733 -17.562 1.00 64.12 95 PRO A O 1
ATOM 710 N N . LEU A 1 96 ? -0.065 -25.151 -16.406 1.00 61.22 96 LEU A N 1
ATOM 711 C CA . LEU A 1 96 ? -0.539 -26.302 -15.654 1.00 61.22 96 LEU A CA 1
ATOM 712 C C . LEU A 1 96 ? -1.479 -25.751 -14.581 1.00 61.22 96 LEU A C 1
ATOM 714 O O . LEU A 1 96 ? -1.169 -25.722 -13.393 1.00 61.22 96 LEU A O 1
ATOM 718 N N . PHE A 1 97 ? -2.638 -25.261 -15.010 1.00 57.75 97 PHE A N 1
ATOM 719 C CA . PHE A 1 97 ? -3.804 -25.317 -14.178 1.00 57.75 97 PHE A CA 1
ATOM 720 C C . PHE A 1 97 ? -4.005 -26.807 -13.965 1.00 57.75 97 PHE A C 1
ATOM 722 O O . PHE A 1 97 ? -4.459 -27.529 -14.854 1.00 57.75 97 PHE A O 1
ATOM 729 N N . LEU A 1 98 ? -3.631 -27.270 -12.772 1.00 61.84 98 LEU A N 1
ATOM 730 C CA . LEU A 1 98 ? -4.394 -28.348 -12.173 1.00 61.84 98 LEU A CA 1
ATOM 731 C C . LEU A 1 98 ? -5.862 -27.987 -12.443 1.00 61.84 98 LEU A C 1
ATOM 733 O O . LEU A 1 98 ? -6.222 -26.833 -12.166 1.00 61.84 98 LEU A O 1
ATOM 737 N N . PRO A 1 99 ? -6.665 -28.870 -13.070 1.00 54.81 99 PRO A N 1
ATOM 738 C CA . PRO A 1 99 ? -8.096 -28.628 -13.180 1.00 54.81 99 PRO A CA 1
ATOM 739 C C . PRO A 1 99 ? -8.538 -28.252 -11.775 1.00 54.81 99 PRO A C 1
ATOM 741 O O . PRO A 1 99 ? -8.277 -29.048 -10.882 1.00 54.81 99 PRO A O 1
ATOM 744 N N . ILE A 1 100 ? -8.969 -26.987 -11.620 1.00 57.81 100 ILE A N 1
ATOM 745 C CA . ILE A 1 100 ? -9.368 -26.285 -10.389 1.00 57.81 100 ILE A CA 1
ATOM 746 C C . ILE A 1 100 ? -8.951 -27.089 -9.172 1.00 57.81 100 ILE A C 1
ATOM 748 O O . ILE A 1 100 ? -9.662 -28.041 -8.908 1.00 57.81 100 ILE A O 1
ATOM 752 N N . ALA A 1 101 ? -7.843 -26.763 -8.487 1.00 58.91 101 ALA A N 1
ATOM 753 C CA . ALA A 1 101 ? -7.456 -27.464 -7.261 1.00 58.91 101 ALA A CA 1
ATOM 754 C C . ALA A 1 101 ? -8.718 -27.728 -6.431 1.00 58.91 101 ALA A C 1
ATOM 756 O O . ALA A 1 101 ? -9.274 -26.794 -5.846 1.00 58.91 101 ALA A O 1
ATOM 757 N N . GLU A 1 102 ? -9.228 -28.959 -6.514 1.00 60.31 102 GLU A N 1
ATOM 758 C CA . GLU A 1 102 ? -10.440 -29.367 -5.837 1.00 60.31 102 GLU A CA 1
ATOM 759 C C . GLU A 1 102 ? -9.966 -29.401 -4.401 1.00 60.31 102 GLU A C 1
ATOM 761 O O . GLU A 1 102 ? -9.270 -30.321 -3.975 1.00 60.31 102 GLU A O 1
ATOM 766 N N . PHE A 1 103 ? -10.173 -28.284 -3.706 1.00 60.97 103 PHE A N 1
ATOM 767 C CA . PHE A 1 103 ? -9.996 -28.242 -2.276 1.00 60.97 103 PHE A CA 1
ATOM 768 C C . PHE A 1 103 ? -10.894 -29.350 -1.766 1.00 60.97 103 PHE A C 1
ATOM 770 O O . PHE A 1 103 ? -12.111 -29.277 -1.927 1.00 60.97 103 PHE A O 1
ATOM 777 N N . ASP A 1 104 ? -10.273 -30.396 -1.243 1.00 68.25 104 ASP A N 1
ATOM 778 C CA . ASP A 1 104 ? -10.980 -31.505 -0.646 1.00 68.25 104 ASP A CA 1
ATOM 779 C C . ASP A 1 104 ? -11.655 -30.962 0.618 1.00 68.25 104 ASP A C 1
ATOM 781 O O . ASP A 1 104 ? -11.049 -30.849 1.687 1.00 68.25 104 ASP A O 1
ATOM 785 N N . LEU A 1 105 ? -12.889 -30.478 0.446 1.00 71.19 105 LEU A N 1
ATOM 786 C CA . LEU A 1 105 ? -13.692 -29.869 1.502 1.00 71.19 105 LEU A CA 1
ATOM 787 C C . LEU A 1 105 ? -14.008 -30.889 2.603 1.00 71.19 105 LEU A C 1
ATOM 789 O O . LEU A 1 105 ? -14.337 -30.476 3.712 1.00 71.19 105 LEU A O 1
ATOM 793 N N . ASP A 1 106 ? -13.832 -32.186 2.330 1.00 72.75 106 ASP A N 1
ATOM 794 C CA . ASP A 1 106 ? -13.973 -33.260 3.310 1.00 72.75 106 ASP A CA 1
ATOM 795 C C . ASP A 1 106 ? -12.773 -33.325 4.276 1.00 72.75 106 ASP A C 1
ATOM 797 O O . ASP A 1 106 ? -12.876 -33.913 5.354 1.00 72.75 106 ASP A O 1
ATOM 801 N N . LEU A 1 107 ? -11.642 -32.686 3.940 1.00 78.19 107 LEU A N 1
ATOM 802 C CA . LEU A 1 107 ? -10.496 -32.522 4.846 1.00 78.19 107 LEU A CA 1
ATOM 803 C C . LEU A 1 107 ? -10.647 -31.327 5.795 1.00 78.19 107 LEU A C 1
ATOM 805 O O . LEU A 1 107 ? -9.846 -31.178 6.723 1.00 78.19 107 LEU A O 1
ATOM 809 N N . LEU A 1 108 ? -11.633 -30.452 5.571 1.00 81.94 108 LEU A N 1
ATOM 810 C CA . LEU A 1 108 ? -11.900 -29.349 6.485 1.00 81.94 108 LEU A CA 1
ATOM 811 C C . LEU A 1 108 ? -12.585 -29.879 7.752 1.00 81.94 108 LEU A C 1
ATOM 813 O O . LEU A 1 108 ? -13.427 -30.775 7.679 1.00 81.94 108 LEU A O 1
ATOM 817 N N . PRO A 1 109 ? -12.265 -29.324 8.934 1.00 84.56 109 PRO A N 1
ATOM 818 C CA . PRO A 1 109 ? -13.045 -29.622 10.121 1.00 84.56 109 PRO A CA 1
ATOM 819 C C . PRO A 1 109 ? -14.514 -29.243 9.869 1.00 84.56 109 PRO A C 1
ATOM 821 O O . PRO A 1 109 ? -14.776 -28.235 9.200 1.00 84.56 109 PRO A O 1
ATOM 824 N N . PRO A 1 110 ? -15.474 -30.018 10.404 1.00 84.69 110 PRO A N 1
ATOM 825 C CA . PRO A 1 110 ? -16.883 -29.692 10.258 1.00 84.69 110 PRO A CA 1
ATOM 826 C C . PRO A 1 110 ? -17.150 -28.276 10.793 1.00 84.69 110 PRO A C 1
ATOM 828 O O . PRO A 1 110 ? -16.508 -27.853 11.764 1.00 84.69 110 PRO A O 1
ATOM 831 N N . PRO A 1 111 ? -18.073 -27.524 10.167 1.00 84.62 111 PRO A N 1
ATOM 832 C CA . PRO A 1 111 ? -18.410 -26.184 10.621 1.00 84.62 111 PRO A CA 1
ATOM 833 C C . PRO A 1 111 ? -18.872 -26.231 12.078 1.00 84.62 111 PRO A C 1
ATOM 835 O O . PRO A 1 111 ? -19.556 -27.169 12.490 1.00 84.62 111 PRO A O 1
ATOM 838 N N . ALA A 1 112 ? -18.493 -25.216 12.855 1.00 86.44 112 ALA A N 1
ATOM 839 C CA . ALA A 1 112 ? -18.919 -25.115 14.243 1.00 86.44 112 ALA A CA 1
ATOM 840 C C . ALA A 1 112 ? -20.452 -25.129 14.327 1.00 86.44 112 ALA A C 1
ATOM 842 O O . ALA A 1 112 ? -21.130 -24.430 13.568 1.00 86.44 112 ALA A O 1
ATOM 843 N N . GLU A 1 113 ? -20.990 -25.924 15.251 1.00 89.94 113 GLU A N 1
ATOM 844 C CA . GLU A 1 113 ? -22.426 -25.949 15.504 1.00 89.94 113 GLU A CA 1
ATOM 845 C C . GLU A 1 113 ? -22.889 -24.562 15.982 1.00 89.94 113 GLU A C 1
ATOM 847 O O . GLU A 1 113 ? -22.194 -23.916 16.776 1.00 89.94 113 GLU A O 1
ATOM 852 N N . PRO A 1 114 ? -24.038 -24.061 15.492 1.00 88.50 114 PRO A N 1
ATOM 853 C CA . PRO A 1 114 ? -24.573 -22.795 15.961 1.00 88.50 114 PRO A CA 1
ATOM 854 C C . PRO A 1 114 ? -24.891 -22.887 17.456 1.00 88.50 114 PRO A C 1
ATOM 856 O O . PRO A 1 114 ? -25.396 -23.905 17.929 1.00 88.50 114 PRO A O 1
ATOM 859 N N . PHE A 1 115 ? -24.635 -21.801 18.187 1.00 89.00 115 PHE A N 1
ATOM 860 C CA . PHE A 1 115 ? -24.969 -21.719 19.606 1.00 89.00 115 PHE A CA 1
ATOM 861 C C . PHE A 1 115 ? -26.444 -22.044 19.844 1.00 89.00 115 PHE A C 1
ATOM 863 O O . PHE A 1 115 ? -27.334 -21.590 19.116 1.00 89.00 115 PHE A O 1
ATOM 870 N N . SER A 1 116 ? -26.711 -22.793 20.908 1.00 94.12 116 SER A N 1
ATOM 871 C CA . SER A 1 116 ? -28.077 -23.013 21.360 1.00 94.12 116 SER A CA 1
ATOM 872 C C . SER A 1 116 ? -28.713 -21.693 21.816 1.00 94.12 116 SER A C 1
ATOM 874 O O . SER A 1 116 ? -28.037 -20.762 22.261 1.00 94.12 116 SER A O 1
ATOM 876 N N . ILE A 1 117 ? -30.046 -21.613 21.771 1.00 91.12 117 ILE A N 1
ATOM 877 C CA . ILE A 1 117 ? -30.792 -20.426 22.230 1.00 91.12 117 ILE A CA 1
ATOM 878 C C . ILE A 1 117 ? -30.432 -20.079 23.688 1.00 91.12 117 ILE A C 1
ATOM 880 O O . ILE A 1 117 ? -30.325 -18.907 24.042 1.00 91.12 117 ILE A O 1
ATOM 884 N N . ALA A 1 118 ? -30.197 -21.089 24.530 1.00 92.62 118 ALA A N 1
ATOM 885 C CA . ALA A 1 118 ? -29.798 -20.894 25.921 1.00 92.62 118 ALA A CA 1
ATOM 886 C C . ALA A 1 118 ? -28.400 -20.261 26.052 1.00 92.62 118 ALA A C 1
ATOM 888 O O . ALA A 1 118 ? -28.214 -19.360 26.872 1.00 92.62 118 ALA A O 1
ATOM 889 N N . GLU A 1 119 ? -27.436 -20.685 25.232 1.00 91.25 119 GLU A N 1
ATOM 890 C CA . GLU A 1 119 ? -26.080 -20.123 25.207 1.00 91.25 119 GLU A CA 1
ATOM 891 C C . GLU A 1 119 ? -26.066 -18.696 24.662 1.00 91.25 119 GLU A C 1
ATOM 893 O O . GLU A 1 119 ? -25.400 -17.841 25.240 1.00 91.25 119 GLU A O 1
ATOM 898 N N . MET A 1 120 ? -26.854 -18.402 23.623 1.00 91.12 120 MET A N 1
ATOM 899 C CA . MET A 1 120 ? -27.031 -17.030 23.136 1.00 91.12 120 MET A CA 1
ATOM 900 C C . MET A 1 120 ? -27.585 -16.107 24.225 1.00 91.12 120 MET A C 1
ATOM 902 O O . MET A 1 120 ? -27.064 -15.013 24.422 1.00 91.12 120 MET A O 1
ATOM 906 N N . ILE A 1 121 ? -28.604 -16.548 24.972 1.00 91.88 121 ILE A N 1
ATOM 907 C CA . ILE A 1 121 ? -29.169 -15.768 26.085 1.00 91.88 121 ILE A CA 1
ATOM 908 C C . ILE A 1 121 ? -28.121 -15.558 27.182 1.00 91.88 121 ILE A C 1
ATOM 910 O O . ILE A 1 121 ? -28.018 -14.466 27.740 1.00 91.88 121 ILE A O 1
ATOM 914 N N . ALA A 1 122 ? -27.330 -16.585 27.501 1.00 90.56 122 ALA A N 1
ATOM 915 C CA . ALA A 1 122 ? -26.257 -16.466 28.479 1.00 90.56 122 ALA A CA 1
ATOM 916 C C . ALA A 1 122 ? -25.188 -15.462 28.020 1.00 90.56 122 ALA A C 1
ATOM 918 O O . ALA A 1 122 ? -24.795 -14.605 28.808 1.00 90.56 122 ALA A O 1
ATOM 919 N N . GLN A 1 123 ? -24.761 -15.514 26.757 1.00 89.31 123 GLN A N 1
ATOM 920 C CA . GLN A 1 123 ? -23.807 -14.562 26.184 1.00 89.31 123 GLN A CA 1
ATOM 921 C C . GLN A 1 123 ? -24.365 -13.135 26.177 1.00 89.31 123 GLN A C 1
ATOM 923 O O . GLN A 1 123 ? -23.676 -12.211 26.599 1.00 89.31 123 GLN A O 1
ATOM 928 N N . GLN A 1 124 ? -25.629 -12.954 25.788 1.00 89.44 124 GLN A N 1
ATOM 929 C CA . GLN A 1 124 ? -26.283 -11.648 25.795 1.00 89.44 124 GLN A CA 1
ATOM 930 C C . GLN A 1 124 ? -26.338 -11.052 27.207 1.00 89.44 124 GLN A C 1
ATOM 932 O O . GLN A 1 124 ? -25.999 -9.888 27.387 1.00 89.44 124 GLN A O 1
ATOM 937 N N . ARG A 1 125 ? -26.646 -11.859 28.229 1.00 87.81 125 ARG A N 1
ATOM 938 C CA . ARG A 1 125 ? -26.614 -11.419 29.635 1.00 87.81 125 ARG A CA 1
ATOM 939 C C . ARG A 1 125 ? -25.226 -10.987 30.111 1.00 87.81 125 ARG A C 1
ATOM 941 O O . ARG A 1 125 ? -25.134 -10.115 30.962 1.00 87.81 125 ARG A O 1
ATOM 948 N N . HIS A 1 126 ? -24.152 -11.573 29.578 1.00 81.88 126 HIS A N 1
ATOM 949 C CA . HIS A 1 126 ? -22.784 -11.127 29.888 1.00 81.88 126 HIS A CA 1
ATOM 950 C C . HIS A 1 126 ? -22.426 -9.802 29.196 1.00 81.88 126 HIS A C 1
ATOM 952 O O . HIS A 1 126 ? -21.525 -9.102 29.651 1.00 81.88 126 HIS A O 1
ATOM 958 N N . LEU A 1 127 ? -23.120 -9.458 28.108 1.00 83.75 127 LEU A N 1
ATOM 959 C CA . LEU A 1 127 ? -22.972 -8.190 27.387 1.00 83.75 127 LEU A CA 1
ATOM 960 C C . LEU A 1 127 ? -23.925 -7.100 27.901 1.00 83.75 127 LEU A C 1
ATOM 962 O O . LEU A 1 127 ? -23.734 -5.923 27.599 1.00 83.75 127 LEU A O 1
ATOM 966 N N . GLU A 1 128 ? -24.932 -7.467 28.691 1.00 81.12 128 GLU A N 1
ATOM 967 C CA . GLU A 1 128 ? -25.808 -6.547 29.415 1.00 81.12 128 GLU A CA 1
ATOM 968 C C . GLU A 1 128 ? -25.079 -6.005 30.651 1.00 81.12 128 GLU A C 1
ATOM 970 O O . GLU A 1 128 ? -25.291 -6.441 31.780 1.00 81.12 128 GLU A O 1
ATOM 975 N N . PHE A 1 129 ? -24.189 -5.038 30.433 1.00 76.12 129 PHE A N 1
ATOM 976 C CA . PHE A 1 129 ? -23.619 -4.231 31.507 1.00 76.12 129 PHE A CA 1
ATOM 977 C C . PHE A 1 129 ? -24.261 -2.846 31.541 1.00 76.12 129 PHE A C 1
ATOM 979 O O . PHE A 1 129 ? -24.628 -2.264 30.516 1.00 76.12 129 PHE A O 1
ATOM 986 N N . GLU A 1 130 ? -24.406 -2.307 32.749 1.00 71.38 130 GLU A N 1
ATOM 987 C CA . GLU A 1 130 ? -24.973 -0.983 32.951 1.00 71.38 130 GLU A CA 1
ATOM 988 C C . GLU A 1 130 ? -23.992 0.096 32.470 1.00 71.38 130 GLU A C 1
ATOM 990 O O . GLU A 1 130 ? -23.033 0.448 33.148 1.00 71.38 130 GLU A O 1
ATOM 995 N N . ASN A 1 131 ? -24.250 0.627 31.273 1.00 70.94 131 ASN A N 1
ATOM 996 C CA . ASN A 1 131 ? -23.492 1.722 30.659 1.00 70.94 131 ASN A CA 1
ATOM 997 C C . ASN A 1 131 ? -23.958 3.119 31.088 1.00 70.94 131 ASN A C 1
ATOM 999 O O . ASN A 1 131 ? -23.567 4.121 30.483 1.00 70.94 131 ASN A O 1
ATOM 1003 N N . HIS A 1 132 ? -24.833 3.223 32.090 1.00 72.75 132 HIS A N 1
ATOM 1004 C CA . HIS A 1 132 ? -25.233 4.539 32.569 1.00 72.75 132 HIS A CA 1
ATOM 1005 C C . HIS A 1 132 ? -24.123 5.125 33.437 1.00 72.75 132 HIS A C 1
ATOM 1007 O O . HIS A 1 132 ? -23.512 4.464 34.276 1.00 72.75 132 HIS A O 1
ATOM 1013 N N . TRP A 1 133 ? -23.828 6.395 33.192 1.00 66.00 133 TRP A N 1
ATOM 1014 C CA . TRP A 1 133 ? -22.862 7.129 33.988 1.00 66.00 133 TRP A CA 1
ATOM 1015 C C . TRP A 1 133 ? -23.426 7.344 35.397 1.00 66.00 133 TRP A C 1
ATOM 1017 O O . TRP A 1 133 ? -24.264 8.225 35.616 1.00 66.00 133 TRP A O 1
ATOM 1027 N N . VAL A 1 134 ? -22.951 6.562 36.367 1.00 65.94 134 VAL A N 1
ATOM 1028 C CA . VAL A 1 134 ? -23.222 6.808 37.786 1.00 65.94 134 VAL A CA 1
ATOM 1029 C C . VAL A 1 134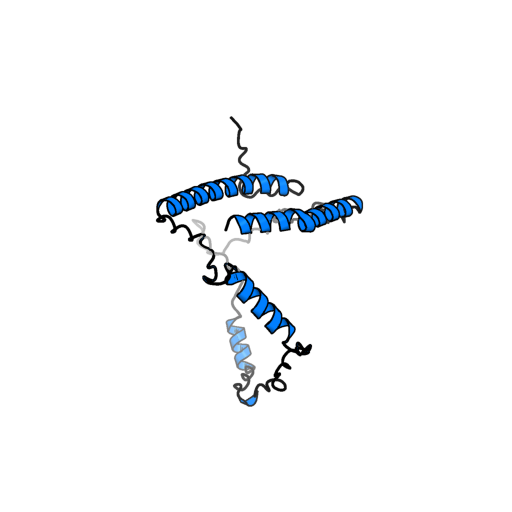 ? -22.389 8.003 38.239 1.00 65.94 134 VAL A C 1
ATOM 1031 O O . VAL A 1 134 ? -21.168 8.033 38.086 1.00 65.94 134 VAL A O 1
ATOM 1034 N N . ARG A 1 135 ? -23.046 9.022 38.800 1.00 63.78 135 ARG A N 1
ATOM 1035 C CA . ARG A 1 135 ? -22.347 10.196 39.337 1.00 63.78 135 ARG A CA 1
ATOM 1036 C C . ARG A 1 135 ? -21.551 9.798 40.584 1.00 63.78 135 ARG A C 1
ATOM 1038 O O . ARG A 1 135 ? -22.139 9.204 41.486 1.00 63.78 135 ARG A O 1
ATOM 1045 N N . PRO A 1 136 ? -20.267 10.177 40.697 1.00 66.31 136 PRO A N 1
ATOM 1046 C CA . PRO A 1 136 ? -19.552 10.085 41.963 1.00 66.31 136 PRO A CA 1
ATOM 1047 C C . PRO A 1 136 ? -20.282 10.922 43.019 1.00 66.31 136 PRO A C 1
ATOM 1049 O O . PRO A 1 136 ? -20.622 12.080 42.762 1.00 66.31 136 PRO A O 1
ATOM 1052 N N . ALA A 1 137 ? -20.534 10.349 44.195 1.00 65.62 137 ALA A N 1
ATOM 1053 C CA . ALA A 1 137 ? -21.100 11.093 45.312 1.00 65.62 137 ALA A CA 1
ATOM 1054 C C . ALA A 1 137 ? -20.069 12.125 45.797 1.00 65.62 137 ALA A C 1
ATOM 1056 O O . ALA A 1 137 ? -19.043 11.769 46.374 1.00 65.62 137 ALA A O 1
ATOM 1057 N N . VAL A 1 138 ? -20.320 13.408 45.529 1.00 62.59 138 VAL A N 1
ATOM 1058 C CA . VAL A 1 138 ? -19.508 14.509 46.058 1.00 62.59 138 VAL A CA 1
ATOM 1059 C C . VAL A 1 138 ? -20.120 14.922 47.390 1.00 62.59 138 VAL A C 1
ATOM 1061 O O . VAL A 1 138 ? -21.181 15.5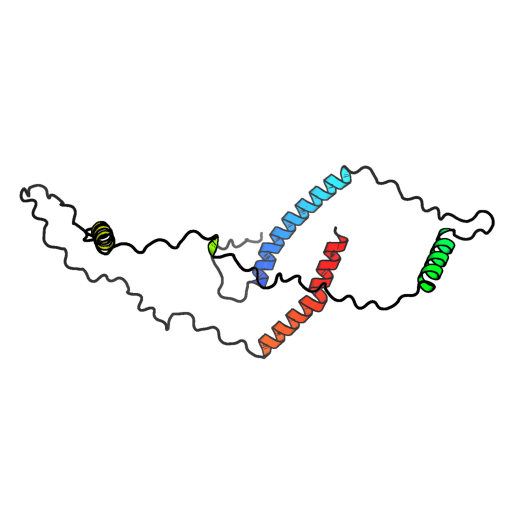38 47.412 1.00 62.59 138 VAL A O 1
ATOM 1064 N N . LEU A 1 139 ? -19.469 14.551 48.492 1.00 64.50 139 LEU A N 1
ATOM 1065 C CA . LEU A 1 139 ? -19.883 14.961 49.832 1.00 64.50 139 LEU A CA 1
ATOM 1066 C C . LEU A 1 139 ? -19.490 16.422 50.056 1.00 64.50 139 LEU A C 1
ATOM 1068 O O . LEU A 1 139 ? -18.311 16.777 50.008 1.00 64.50 139 LEU A O 1
ATOM 1072 N N . THR A 1 140 ? -20.474 17.277 50.303 1.00 67.00 140 THR A N 1
ATOM 1073 C CA . THR A 1 140 ? -20.243 18.639 50.783 1.00 67.00 140 THR A CA 1
ATOM 1074 C C . THR A 1 140 ? -19.931 18.615 52.281 1.00 67.00 140 THR A C 1
ATOM 1076 O O . THR A 1 140 ? -20.570 17.867 53.024 1.00 67.00 140 THR A O 1
ATOM 1079 N N . PRO 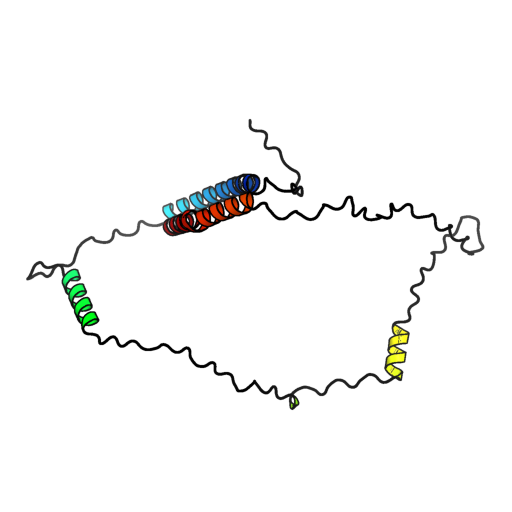A 1 141 ? -18.972 19.426 52.767 1.00 63.47 141 PRO A N 1
ATOM 1080 C CA . PRO A 1 141 ? -18.787 19.572 54.203 1.00 63.47 141 PRO A CA 1
ATOM 1081 C C . PRO A 1 141 ? -20.105 20.066 54.818 1.00 63.47 141 PRO A C 1
ATOM 1083 O O . PRO A 1 141 ? -20.693 21.013 54.299 1.00 63.47 141 PRO A O 1
ATOM 1086 N N . TYR A 1 142 ? -20.543 19.415 55.902 1.00 68.88 142 TYR A N 1
ATOM 1087 C CA . TYR A 1 142 ? -21.794 19.656 56.648 1.00 68.88 142 TYR A CA 1
ATOM 1088 C C . TYR A 1 142 ? -23.097 19.059 56.080 1.00 68.88 142 TYR A C 1
ATOM 1090 O O . TYR A 1 142 ? -24.150 19.323 56.657 1.00 68.88 142 TYR A O 1
ATOM 1098 N N . ASP A 1 143 ? -23.053 18.232 55.029 1.00 64.06 143 ASP A N 1
ATOM 1099 C CA . ASP A 1 143 ? -24.238 17.511 54.533 1.00 64.06 143 ASP A CA 1
ATOM 1100 C C . ASP A 1 143 ? -24.101 16.000 54.797 1.00 64.06 143 ASP A C 1
ATOM 1102 O O . ASP A 1 143 ? -23.305 15.308 54.161 1.00 64.06 143 ASP A O 1
ATOM 1106 N N . GLU A 1 144 ? -24.824 15.490 55.800 1.00 64.50 144 GLU A N 1
ATOM 1107 C CA . GLU A 1 144 ? -24.780 14.072 56.205 1.00 64.50 144 GLU A CA 1
ATOM 1108 C C . GLU A 1 144 ? -25.681 13.179 55.341 1.00 64.50 144 GLU A C 1
ATOM 1110 O O . GLU A 1 144 ? -25.508 11.959 55.291 1.00 64.50 144 GLU A O 1
ATOM 1115 N N . ASN A 1 145 ? -26.632 13.778 54.622 1.00 63.72 145 ASN A N 1
ATOM 1116 C CA . ASN A 1 145 ? -27.498 13.051 53.714 1.00 63.72 145 ASN A CA 1
ATOM 1117 C C . ASN A 1 145 ? -26.804 12.962 52.357 1.00 63.72 145 ASN A C 1
ATOM 1119 O O . ASN A 1 145 ? -26.784 13.914 51.585 1.00 63.72 145 ASN A O 1
ATOM 1123 N N . GLY A 1 146 ? -26.254 11.787 52.045 1.00 62.03 146 GLY A N 1
ATOM 1124 C CA . GLY A 1 146 ? -25.606 11.469 50.766 1.00 62.03 146 GLY A CA 1
ATOM 1125 C C . GLY A 1 146 ? -26.536 11.485 49.545 1.00 62.03 146 GLY A C 1
ATOM 1126 O O . GLY A 1 146 ? -26.298 10.751 48.590 1.00 62.03 146 GLY A O 1
ATOM 1127 N N . THR A 1 147 ? -27.615 12.271 49.566 1.00 63.50 147 THR A N 1
ATOM 1128 C CA . THR A 1 147 ? -28.489 12.493 48.420 1.00 63.50 147 THR A CA 1
ATOM 1129 C C . THR A 1 147 ? -27.763 13.385 47.415 1.00 63.50 147 THR A C 1
ATOM 1131 O O . THR A 1 147 ? -27.549 14.564 47.702 1.00 63.50 147 THR A O 1
ATOM 1134 N N . PRO A 1 148 ? -27.367 12.863 46.239 1.00 62.44 148 PRO A N 1
ATOM 1135 C CA . PRO A 1 148 ? -26.736 13.685 45.221 1.00 62.44 148 PRO A CA 1
ATOM 1136 C C . PRO A 1 148 ? -27.691 14.813 44.817 1.00 62.44 148 PRO A C 1
ATOM 1138 O O . PRO A 1 148 ? -28.869 14.576 44.546 1.00 62.44 148 PRO A O 1
ATOM 1141 N N . GLY A 1 149 ? -27.180 16.045 44.792 1.00 65.38 149 GLY A N 1
ATOM 1142 C CA . GLY A 1 149 ? -27.955 17.217 44.391 1.00 65.38 149 GLY A CA 1
ATOM 1143 C C . GLY A 1 149 ? -28.532 17.096 42.970 1.00 65.38 149 GLY A C 1
ATOM 1144 O O . GLY A 1 149 ? -28.074 16.264 42.175 1.00 65.38 149 GLY A O 1
ATOM 1145 N N . PRO A 1 150 ? -29.533 17.929 42.620 1.00 68.88 150 PRO A N 1
ATOM 1146 C CA . PRO A 1 150 ? -30.161 17.896 41.305 1.00 68.88 150 PRO A CA 1
ATOM 1147 C C . PRO A 1 150 ? -29.116 18.057 40.198 1.00 68.88 150 PRO A C 1
ATOM 1149 O O . PRO A 1 150 ? -28.130 18.786 40.342 1.00 68.88 150 PRO A O 1
ATOM 1152 N N . ALA A 1 151 ? -29.331 17.364 39.078 1.00 60.22 151 ALA A N 1
ATOM 1153 C CA . ALA A 1 151 ? -28.458 17.476 37.922 1.00 60.22 151 ALA A CA 1
ATOM 1154 C C . ALA A 1 151 ? -28.272 18.954 37.534 1.00 60.22 151 ALA A C 1
ATOM 1156 O O . ALA A 1 151 ? -29.268 19.683 37.492 1.00 60.22 151 ALA A O 1
ATOM 1157 N N . PRO A 1 152 ? -27.041 19.413 37.214 1.00 65.50 152 PRO A N 1
ATOM 1158 C CA . PRO A 1 152 ? -26.917 20.683 36.528 1.00 65.50 152 PRO A CA 1
ATOM 1159 C C . PRO A 1 152 ? -27.766 20.562 35.268 1.00 65.50 152 PRO A C 1
ATOM 1161 O O . PRO A 1 152 ? -27.673 19.558 34.551 1.00 65.50 152 PRO A O 1
ATOM 1164 N N . GLN A 1 153 ? -28.637 21.545 35.041 1.00 65.25 153 GLN A N 1
ATOM 1165 C CA . GLN A 1 153 ? -29.378 21.612 33.790 1.00 65.25 153 GLN A CA 1
ATOM 1166 C C . GLN A 1 153 ? -28.363 21.498 32.654 1.00 65.25 153 GLN A C 1
ATOM 1168 O O . GLN A 1 153 ? -27.276 22.080 32.787 1.00 65.25 153 GLN A O 1
ATOM 1173 N N . PRO A 1 154 ? -28.665 20.738 31.584 1.00 65.06 154 PRO A N 1
ATOM 1174 C CA . PRO A 1 154 ? -27.809 20.712 30.416 1.00 65.06 154 PRO A CA 1
ATOM 1175 C C . PRO A 1 154 ? -27.641 22.163 29.988 1.00 65.06 154 PRO A C 1
ATOM 1177 O O . PRO A 1 154 ? -28.568 22.786 29.470 1.00 65.06 154 PRO A O 1
ATOM 1180 N N . ARG A 1 155 ? -26.472 22.742 30.283 1.00 57.12 155 ARG A N 1
ATOM 1181 C CA . ARG A 1 155 ? -26.113 23.998 29.653 1.00 57.12 155 ARG A CA 1
ATOM 1182 C C . ARG A 1 155 ? -26.119 23.659 28.175 1.00 57.12 155 ARG A C 1
ATOM 1184 O O . ARG A 1 155 ? -25.504 22.643 27.830 1.00 57.12 155 ARG A O 1
ATOM 1191 N N . PRO A 1 156 ? -26.815 24.434 27.327 1.00 62.56 156 PRO A N 1
ATOM 1192 C CA . PRO A 1 156 ? -26.592 24.302 25.907 1.00 62.56 156 PRO A CA 1
ATOM 1193 C C . PRO A 1 156 ? -25.084 24.394 25.747 1.00 62.56 156 PRO A C 1
ATOM 1195 O O . PRO A 1 156 ? -24.440 25.362 26.164 1.00 62.56 156 PRO A O 1
ATOM 1198 N N . LEU A 1 157 ? -24.509 23.292 25.289 1.00 52.34 157 LEU A N 1
ATOM 1199 C CA . LEU A 1 157 ? -23.158 23.291 24.813 1.00 52.34 157 LEU A CA 1
ATOM 1200 C C . LEU A 1 157 ? -23.225 24.269 23.645 1.00 52.34 157 LEU A C 1
ATOM 1202 O O . LEU A 1 157 ? -23.591 23.885 22.541 1.00 52.34 157 LEU A O 1
ATOM 1206 N N . ASN A 1 158 ? -22.841 25.525 23.889 1.00 52.12 158 ASN A N 1
ATOM 1207 C CA . ASN A 1 158 ? -22.231 26.367 22.871 1.00 52.12 158 ASN A CA 1
ATOM 1208 C C . ASN A 1 158 ? -20.873 25.734 22.533 1.00 52.12 158 ASN A C 1
ATOM 1210 O O . ASN A 1 158 ? -19.822 26.364 22.601 1.00 52.12 158 ASN A O 1
ATOM 1214 N N . LEU A 1 159 ? -20.889 24.448 22.178 1.00 53.28 159 LEU A N 1
ATOM 1215 C CA . LEU A 1 159 ? -20.103 24.039 21.053 1.00 53.28 159 LEU A CA 1
ATOM 1216 C C . LEU A 1 159 ? -20.579 25.005 19.968 1.00 53.28 159 LEU A C 1
ATOM 1218 O O . LEU A 1 159 ? -21.795 25.103 19.757 1.00 53.28 159 LEU A O 1
ATOM 1222 N N . PRO A 1 160 ? -19.694 25.757 19.304 1.00 52.59 160 PRO A N 1
ATOM 1223 C CA . PRO A 1 160 ? -19.967 26.014 17.911 1.00 52.59 160 PRO A CA 1
ATOM 1224 C C . PRO A 1 160 ? -20.179 24.612 17.352 1.00 52.59 160 PRO A C 1
ATOM 1226 O O . PRO A 1 160 ? -19.227 23.866 17.126 1.00 52.59 160 PRO A O 1
ATOM 1229 N N . ILE A 1 161 ? -21.439 24.174 17.294 1.00 51.47 161 ILE A N 1
ATOM 1230 C CA . ILE A 1 161 ? -21.833 23.132 16.380 1.00 51.47 161 ILE A CA 1
ATOM 1231 C C . ILE A 1 161 ? -21.259 23.713 15.107 1.00 51.47 161 ILE A C 1
ATOM 1233 O O . ILE A 1 161 ? -21.686 24.779 14.663 1.00 51.47 161 ILE A O 1
ATOM 1237 N N . ALA A 1 162 ? -20.180 23.109 14.626 1.00 55.59 162 ALA A N 1
ATOM 1238 C CA . ALA A 1 162 ? -19.853 23.222 13.239 1.00 55.59 162 ALA A CA 1
ATOM 1239 C C . ALA A 1 162 ? -21.095 22.644 12.554 1.00 55.59 162 ALA A C 1
ATOM 1241 O O . ALA A 1 162 ? -21.156 21.462 12.226 1.00 55.59 162 ALA A O 1
ATOM 1242 N N . GLU A 1 163 ? -22.125 23.477 12.374 1.00 55.56 163 GLU A N 1
ATOM 1243 C CA . GLU A 1 163 ? -22.698 23.616 11.059 1.00 55.56 163 GLU A CA 1
ATOM 1244 C C . GLU A 1 163 ? -21.450 23.747 10.208 1.00 55.56 163 GLU A C 1
ATOM 1246 O O . GLU A 1 163 ? -20.741 24.750 10.272 1.00 55.56 163 GLU A O 1
ATOM 1251 N N . LEU A 1 164 ? -21.017 22.620 9.640 1.00 57.16 164 LEU A N 1
ATOM 1252 C CA . LEU A 1 164 ? -19.981 22.634 8.638 1.00 57.16 164 LEU A CA 1
ATOM 1253 C C . LEU A 1 164 ? -20.592 23.551 7.598 1.00 57.16 164 LEU A C 1
ATOM 1255 O O . LEU A 1 164 ? -21.507 23.144 6.883 1.00 57.16 164 LEU A O 1
ATOM 1259 N N . GLU A 1 165 ? -20.203 24.822 7.643 1.00 62.06 165 GLU A N 1
ATOM 1260 C CA . GLU A 1 165 ? -20.548 25.796 6.638 1.00 62.06 165 GLU A CA 1
ATOM 1261 C C . GLU A 1 165 ? -19.903 25.218 5.385 1.00 62.06 165 GLU A C 1
ATOM 1263 O O . GLU A 1 165 ? -18.718 25.401 5.123 1.00 62.06 165 GLU A O 1
ATOM 1268 N N . TRP A 1 166 ? -20.656 24.398 4.654 1.00 64.75 166 TRP A N 1
ATOM 1269 C CA . TRP A 1 166 ? -20.192 23.773 3.421 1.00 64.75 166 TRP A CA 1
ATOM 1270 C C . TRP A 1 166 ? -19.845 24.847 2.381 1.00 64.75 166 TRP A C 1
ATOM 1272 O O . TRP A 1 166 ? -19.096 24.575 1.450 1.00 64.75 166 TRP A O 1
ATOM 1282 N N . ASP A 1 167 ? -20.316 26.079 2.593 1.00 67.12 167 ASP A N 1
ATOM 1283 C CA . ASP A 1 167 ? -19.914 27.285 1.874 1.00 67.12 167 ASP A CA 1
ATOM 1284 C C . ASP A 1 167 ? -18.495 27.781 2.230 1.00 67.12 167 ASP A C 1
ATOM 1286 O O . ASP A 1 167 ? -17.871 28.459 1.412 1.00 67.12 167 ASP A O 1
ATOM 1290 N N . LEU A 1 168 ? -17.977 27.447 3.422 1.00 67.19 168 LEU A N 1
ATOM 1291 C CA . LEU A 1 168 ? -16.582 27.655 3.842 1.00 67.19 168 LEU A CA 1
ATOM 1292 C C . LEU A 1 168 ? -15.673 26.469 3.506 1.00 67.19 168 LEU A C 1
ATOM 1294 O O . LEU A 1 168 ? -14.452 26.618 3.561 1.00 67.19 168 LEU A O 1
ATOM 1298 N N . ALA A 1 169 ? -16.233 25.300 3.183 1.00 73.19 169 ALA A N 1
ATOM 1299 C CA . ALA A 1 169 ? -15.435 24.199 2.666 1.00 73.19 169 ALA A CA 1
ATOM 1300 C C . ALA A 1 169 ? -14.810 24.614 1.326 1.00 73.19 169 ALA A C 1
ATOM 1302 O O . ALA A 1 169 ? -15.456 25.268 0.501 1.00 73.19 169 ALA A O 1
ATOM 1303 N N . ASP A 1 170 ? -13.550 24.234 1.102 1.00 78.25 170 ASP A N 1
ATOM 1304 C CA . ASP A 1 170 ? -12.869 24.545 -0.152 1.00 78.25 170 ASP A CA 1
ATOM 1305 C C . ASP A 1 170 ? -13.701 24.022 -1.327 1.00 78.25 170 ASP A C 1
ATOM 1307 O O . ASP A 1 170 ? -14.033 22.834 -1.416 1.00 78.25 170 ASP A O 1
ATOM 1311 N N . LYS A 1 171 ? -14.073 24.938 -2.228 1.00 78.38 171 LYS A N 1
ATOM 1312 C CA . LYS A 1 171 ? -14.849 24.590 -3.418 1.00 78.38 171 LYS A CA 1
ATOM 1313 C C . LYS A 1 171 ? -14.085 23.521 -4.200 1.00 78.38 171 LYS A C 1
ATOM 1315 O O . LYS A 1 171 ? -12.863 23.637 -4.336 1.00 78.38 171 LYS A O 1
ATOM 1320 N N . PRO A 1 172 ? -14.779 22.504 -4.741 1.00 79.00 172 PRO A N 1
ATOM 1321 C CA . PRO A 1 172 ? -14.120 21.440 -5.481 1.00 79.00 172 PRO A CA 1
ATOM 1322 C C . PRO A 1 172 ? -13.270 22.047 -6.596 1.00 79.00 172 PRO A C 1
ATOM 1324 O O . PRO A 1 172 ? -13.717 22.956 -7.303 1.00 79.00 172 PRO A O 1
ATOM 1327 N N . ALA A 1 173 ? -12.035 21.559 -6.724 1.00 80.00 173 ALA A N 1
ATOM 1328 C CA . ALA A 1 173 ? -11.105 22.056 -7.724 1.00 80.00 173 ALA A CA 1
ATOM 1329 C C . ALA A 1 173 ? -11.758 21.985 -9.109 1.00 80.00 173 ALA A C 1
ATOM 1331 O O . ALA A 1 173 ? -12.205 20.923 -9.553 1.00 80.00 173 ALA A O 1
ATOM 1332 N N . LEU A 1 174 ? -11.833 23.134 -9.778 1.00 83.62 174 LEU A N 1
ATOM 1333 C CA . LEU A 1 174 ? -12.345 23.192 -11.138 1.00 83.62 174 LEU A CA 1
ATOM 1334 C C . LEU A 1 174 ? -11.413 22.394 -12.060 1.00 83.62 174 LEU A C 1
ATOM 1336 O O . LEU A 1 174 ? -10.193 22.404 -11.857 1.00 83.62 174 LEU A O 1
ATOM 1340 N N . PRO A 1 175 ? -11.961 21.715 -13.081 1.00 86.50 175 PRO A N 1
ATOM 1341 C CA . PRO A 1 175 ? -11.136 21.048 -14.074 1.00 86.50 175 PRO A CA 1
ATOM 1342 C C . PRO A 1 175 ? -10.180 22.055 -14.725 1.00 86.50 175 PRO A C 1
ATOM 1344 O O . PRO A 1 175 ? -10.552 23.196 -15.010 1.00 86.50 175 PRO A O 1
ATOM 1347 N N . LEU A 1 176 ? -8.939 21.619 -14.944 1.00 86.94 176 LEU A N 1
ATOM 1348 C CA . LEU A 1 176 ? -7.896 22.424 -15.574 1.00 86.94 176 LEU A CA 1
ATOM 1349 C C . LEU A 1 176 ? -8.343 22.894 -16.965 1.00 86.94 176 LEU A C 1
ATOM 1351 O O . LEU A 1 176 ? -8.946 22.136 -17.728 1.00 86.94 176 LEU A O 1
ATOM 1355 N N . ASP A 1 177 ? -8.022 24.144 -17.304 1.00 92.88 177 ASP A N 1
ATOM 1356 C CA . ASP A 1 177 ? -8.269 24.668 -18.644 1.00 92.88 177 ASP A CA 1
ATOM 1357 C C . ASP A 1 177 ? -7.484 23.879 -19.708 1.00 92.88 177 ASP A C 1
ATOM 1359 O O . ASP A 1 177 ? -6.398 23.345 -19.475 1.00 92.88 177 ASP A O 1
ATOM 1363 N N . LYS A 1 178 ? -8.007 23.829 -20.933 1.00 92.88 178 LYS A N 1
ATOM 1364 C CA . LYS A 1 178 ? -7.382 23.093 -22.037 1.00 92.88 178 LYS A CA 1
ATOM 1365 C C . LYS A 1 178 ? -5.964 23.586 -22.327 1.00 92.88 178 LYS A C 1
ATOM 1367 O O . LYS A 1 178 ? -5.110 22.785 -22.706 1.00 92.88 178 LYS A O 1
ATOM 1372 N N . GLN A 1 179 ? -5.692 24.879 -22.136 1.00 93.19 179 GLN A N 1
ATOM 1373 C CA . GLN A 1 179 ? -4.349 25.425 -22.334 1.00 93.19 179 GLN A CA 1
ATOM 1374 C C . GLN A 1 179 ? -3.359 24.932 -21.276 1.00 93.19 179 GLN A C 1
ATOM 1376 O O . GLN A 1 179 ? -2.217 24.613 -21.618 1.00 93.19 179 GLN A O 1
ATOM 1381 N N . THR A 1 180 ? -3.786 24.827 -20.013 1.00 90.62 180 THR A N 1
ATOM 1382 C CA . THR A 1 180 ? -2.921 24.348 -18.927 1.00 90.62 180 THR A CA 1
ATOM 1383 C C . THR A 1 180 ? -2.654 22.856 -19.064 1.00 90.62 180 THR A C 1
ATOM 1385 O O . THR A 1 180 ? -1.505 22.441 -18.926 1.00 90.62 180 THR A O 1
ATOM 1388 N N . ILE A 1 181 ? -3.656 22.071 -19.469 1.00 93.81 181 ILE A N 1
ATOM 1389 C CA . ILE A 1 181 ? -3.485 20.652 -19.813 1.00 93.81 181 ILE A CA 1
ATOM 1390 C C . ILE A 1 181 ? -2.475 20.494 -20.958 1.00 93.81 181 ILE A C 1
ATOM 1392 O O . ILE A 1 181 ? -1.535 19.712 -20.853 1.00 93.81 181 ILE A O 1
ATOM 1396 N N . ALA A 1 182 ? -2.602 21.275 -22.035 1.00 94.00 182 ALA A N 1
ATOM 1397 C CA . ALA A 1 182 ? -1.681 21.198 -23.171 1.00 94.00 182 ALA A CA 1
ATOM 1398 C C . ALA A 1 182 ? -0.246 21.637 -22.826 1.00 94.00 182 ALA A C 1
ATOM 1400 O O . ALA A 1 182 ? 0.712 21.193 -23.461 1.00 94.00 182 ALA A O 1
ATOM 1401 N N . ALA A 1 183 ? -0.072 22.541 -21.860 1.00 93.31 183 ALA A N 1
ATOM 1402 C CA . ALA A 1 183 ? 1.245 22.916 -21.352 1.00 93.31 183 ALA A CA 1
ATOM 1403 C C . ALA A 1 183 ? 1.849 21.805 -20.478 1.00 93.31 183 ALA A C 1
ATOM 1405 O O . ALA A 1 183 ? 3.014 21.457 -20.664 1.00 93.31 183 ALA A O 1
ATOM 1406 N N . GLN A 1 184 ? 1.050 21.205 -19.589 1.00 93.56 184 GLN A N 1
ATOM 1407 C CA . GLN A 1 184 ? 1.474 20.075 -18.758 1.00 93.56 184 GLN A CA 1
ATOM 1408 C C . GLN A 1 184 ? 1.849 18.858 -19.604 1.00 93.56 184 GLN A C 1
ATOM 1410 O O . GLN A 1 184 ? 2.882 18.245 -19.351 1.00 93.56 184 GLN A O 1
ATOM 1415 N N . GLN A 1 185 ? 1.078 18.561 -20.652 1.00 94.31 185 GLN A N 1
ATOM 1416 C CA . GLN A 1 185 ? 1.384 17.464 -21.565 1.00 94.31 185 GLN A CA 1
ATOM 1417 C C . GLN A 1 185 ? 2.731 17.675 -22.266 1.00 94.31 185 GLN A C 1
ATOM 1419 O O . GLN A 1 185 ? 3.573 16.787 -22.254 1.00 94.31 185 GLN A O 1
ATOM 1424 N N . ARG A 1 186 ? 2.987 18.881 -22.793 1.00 92.44 186 ARG A N 1
ATOM 1425 C CA . ARG A 1 186 ? 4.276 19.208 -23.427 1.00 92.44 186 ARG A CA 1
ATOM 1426 C C . ARG A 1 186 ? 5.456 19.069 -22.466 1.00 92.44 186 ARG A C 1
ATOM 1428 O O . ARG A 1 186 ? 6.513 18.588 -22.865 1.00 92.44 186 ARG A O 1
ATOM 1435 N N . GLN A 1 187 ? 5.277 19.483 -21.213 1.00 91.00 187 GLN A N 1
ATOM 1436 C CA . GLN A 1 187 ? 6.305 19.341 -20.184 1.00 91.00 187 GLN A CA 1
ATOM 1437 C C . GLN A 1 187 ? 6.566 17.864 -19.855 1.00 91.00 187 GLN A C 1
ATOM 1439 O O . GLN A 1 187 ? 7.719 17.445 -19.776 1.00 91.00 187 GLN A O 1
ATOM 1444 N N . PHE A 1 188 ? 5.508 17.065 -19.726 1.00 92.31 188 PHE A N 1
ATOM 1445 C CA . PHE A 1 188 ? 5.606 15.630 -19.475 1.00 92.31 188 PHE A CA 1
ATOM 1446 C C . PHE A 1 188 ? 6.290 14.885 -20.630 1.00 92.31 188 PHE A C 1
ATOM 1448 O O . PHE A 1 188 ? 7.159 14.041 -20.404 1.00 92.31 188 PHE A O 1
ATOM 1455 N N . ASP A 1 189 ? 5.953 15.232 -21.872 1.00 93.31 189 ASP A N 1
ATOM 1456 C CA . ASP A 1 189 ? 6.568 14.651 -23.066 1.00 93.31 189 ASP A CA 1
ATOM 1457 C C . ASP A 1 189 ? 8.069 14.984 -23.136 1.00 93.31 189 ASP A C 1
ATOM 1459 O O . ASP A 1 189 ? 8.884 14.116 -23.452 1.00 93.31 189 ASP A O 1
ATOM 1463 N N . TYR A 1 190 ? 8.460 16.211 -22.769 1.00 91.56 190 TYR A N 1
ATOM 1464 C CA . TYR A 1 190 ? 9.868 16.607 -22.665 1.00 91.56 190 TYR A CA 1
ATOM 1465 C C . TYR A 1 190 ? 10.617 15.820 -21.579 1.00 91.56 190 TYR A C 1
ATOM 1467 O O . TYR A 1 190 ? 11.729 15.331 -21.805 1.00 91.56 190 TYR A O 1
ATOM 1475 N N . GLU A 1 191 ? 10.014 15.665 -20.399 1.00 89.31 191 GLU A N 1
ATOM 1476 C CA . GLU A 1 191 ? 10.635 14.941 -19.290 1.00 89.31 191 GLU A CA 1
ATOM 1477 C C . GLU A 1 191 ? 10.861 13.465 -19.625 1.00 89.31 191 GLU A C 1
ATOM 1479 O O . GLU A 1 191 ? 11.948 12.936 -19.373 1.00 89.31 191 GLU A O 1
ATOM 1484 N N . ASN A 1 192 ? 9.880 12.813 -20.250 1.00 88.12 192 ASN A N 1
ATOM 1485 C CA . ASN A 1 192 ? 9.996 11.415 -20.656 1.00 88.12 192 ASN A CA 1
ATOM 1486 C C . ASN A 1 192 ? 10.917 11.219 -21.860 1.00 88.12 192 ASN A C 1
ATOM 1488 O O . ASN A 1 192 ? 11.684 10.258 -21.888 1.00 88.12 192 ASN A O 1
ATOM 1492 N N . GLY A 1 193 ? 10.845 12.111 -22.850 1.00 86.44 193 GLY A N 1
ATOM 1493 C CA . GLY A 1 193 ? 11.609 11.986 -24.088 1.00 86.44 193 GLY A CA 1
ATOM 1494 C C . GLY A 1 193 ? 13.082 12.358 -23.944 1.00 86.44 193 GLY A C 1
ATOM 1495 O O . GLY A 1 193 ? 13.920 11.805 -24.651 1.00 86.44 193 GLY A O 1
ATOM 1496 N N . TRP A 1 194 ? 13.412 13.283 -23.040 1.00 79.88 194 TRP A N 1
ATOM 1497 C CA . TRP A 1 194 ? 14.744 13.891 -22.995 1.00 79.88 194 TRP A CA 1
ATOM 1498 C C . TRP A 1 194 ? 15.372 13.889 -21.606 1.00 79.88 194 TRP A C 1
ATOM 1500 O O . TRP A 1 194 ? 16.468 13.354 -21.430 1.00 79.88 194 TRP A O 1
ATOM 1510 N N . ALA A 1 195 ? 14.687 14.443 -20.602 1.00 83.75 195 ALA A N 1
ATOM 1511 C CA . ALA A 1 195 ? 15.297 14.639 -19.288 1.00 83.75 195 ALA A CA 1
ATOM 1512 C C . ALA A 1 195 ? 15.604 13.305 -18.589 1.00 83.75 195 ALA A C 1
ATOM 1514 O O . ALA A 1 195 ? 16.715 13.088 -18.104 1.00 83.75 195 ALA A O 1
ATOM 1515 N N . ARG A 1 196 ? 14.643 12.378 -18.569 1.00 85.56 196 ARG A N 1
ATOM 1516 C CA . ARG A 1 196 ? 14.772 11.102 -17.859 1.00 85.56 196 ARG A CA 1
ATOM 1517 C C . ARG A 1 196 ? 15.801 10.156 -18.500 1.00 85.56 196 ARG A C 1
ATOM 1519 O O . ARG A 1 196 ? 16.618 9.624 -17.748 1.00 85.56 196 ARG A O 1
ATOM 1526 N N . PRO A 1 197 ? 15.851 9.966 -19.836 1.00 88.00 197 PRO A N 1
ATOM 1527 C CA . PRO A 1 197 ? 16.909 9.178 -20.471 1.00 88.00 197 PRO A CA 1
ATOM 1528 C C . PRO A 1 197 ? 18.311 9.752 -20.240 1.00 88.00 197 PRO A C 1
ATOM 1530 O O . PRO A 1 197 ? 19.235 8.991 -19.964 1.00 88.00 197 PRO A O 1
ATOM 1533 N N . LEU A 1 198 ? 18.466 11.082 -20.287 1.00 86.88 198 LEU A N 1
ATOM 1534 C CA . LEU A 1 198 ? 19.743 11.748 -20.021 1.00 86.88 198 LEU A CA 1
ATOM 1535 C C . LEU A 1 198 ? 20.211 11.509 -18.580 1.00 86.88 198 LEU A C 1
ATOM 1537 O O . LEU A 1 198 ? 21.362 11.143 -18.354 1.00 86.88 198 LEU A O 1
ATOM 1541 N N . ILE A 1 199 ? 19.312 11.668 -17.604 1.00 85.69 199 ILE A N 1
ATOM 1542 C CA . ILE A 1 199 ? 19.612 11.406 -16.190 1.00 85.69 199 ILE A CA 1
ATOM 1543 C C . ILE A 1 199 ? 19.985 9.933 -15.987 1.00 85.69 199 ILE A C 1
ATOM 1545 O O . ILE A 1 199 ? 20.987 9.651 -15.337 1.00 85.69 199 ILE A O 1
ATOM 1549 N N . LEU A 1 200 ? 19.238 8.993 -16.576 1.00 84.06 200 LEU A N 1
ATOM 1550 C CA . LEU A 1 200 ? 19.554 7.563 -16.493 1.00 84.06 200 LEU A CA 1
ATOM 1551 C C . LEU A 1 200 ? 20.913 7.229 -17.117 1.00 84.06 200 LEU A C 1
ATOM 1553 O O . LEU A 1 200 ? 21.654 6.426 -16.556 1.00 84.06 200 LEU A O 1
ATOM 1557 N N . GLN A 1 201 ? 21.260 7.841 -18.250 1.00 81.81 201 GLN A N 1
ATOM 1558 C CA . GLN A 1 201 ? 22.564 7.649 -18.879 1.00 81.81 201 GLN A CA 1
ATOM 1559 C C . GLN A 1 201 ? 23.696 8.208 -18.012 1.00 81.81 201 GLN A C 1
ATOM 1561 O O . GLN A 1 201 ? 24.700 7.531 -17.814 1.00 81.81 201 GLN A O 1
ATOM 1566 N N . ASN A 1 202 ? 23.526 9.406 -17.453 1.00 84.38 202 ASN A N 1
ATOM 1567 C CA . ASN A 1 202 ? 24.517 10.003 -16.560 1.00 84.38 202 ASN A CA 1
ATOM 1568 C C . ASN A 1 202 ? 24.721 9.160 -15.295 1.00 84.38 202 ASN A C 1
ATOM 1570 O O . ASN A 1 202 ? 25.858 8.953 -14.885 1.00 84.38 202 ASN A O 1
ATOM 1574 N N . LEU A 1 203 ? 23.643 8.618 -14.719 1.00 81.62 203 LEU A N 1
ATOM 1575 C CA . LEU A 1 203 ? 23.732 7.697 -13.584 1.00 81.62 203 LEU A CA 1
ATOM 1576 C C . LEU A 1 203 ? 24.456 6.395 -13.949 1.00 81.62 203 LEU A C 1
ATOM 1578 O O . LEU A 1 203 ? 25.252 5.915 -13.153 1.00 81.62 203 LEU A O 1
ATOM 1582 N N . ARG A 1 204 ? 24.233 5.846 -15.151 1.00 81.38 204 ARG A N 1
ATOM 1583 C CA . ARG A 1 204 ? 24.965 4.661 -15.634 1.00 81.38 204 ARG A CA 1
ATOM 1584 C C . ARG A 1 204 ? 26.454 4.913 -15.845 1.00 81.38 204 ARG A C 1
ATOM 1586 O O . ARG A 1 204 ? 27.226 3.992 -15.656 1.00 81.38 204 ARG A O 1
ATOM 1593 N N . MET A 1 205 ? 26.848 6.110 -16.277 1.00 78.31 205 MET A N 1
ATOM 1594 C CA . MET A 1 205 ? 28.268 6.448 -16.454 1.00 78.31 205 MET A CA 1
ATOM 1595 C C . MET A 1 205 ? 28.981 6.751 -15.131 1.00 78.31 205 MET A C 1
ATOM 1597 O O . MET A 1 205 ? 30.206 6.748 -15.095 1.00 78.31 205 MET A O 1
ATOM 1601 N N . ALA A 1 206 ? 28.229 7.065 -14.075 1.00 71.56 206 ALA A N 1
ATOM 1602 C CA . ALA A 1 206 ? 28.761 7.368 -12.749 1.00 71.56 206 ALA A CA 1
ATOM 1603 C C . ALA A 1 206 ? 28.835 6.142 -11.813 1.00 71.56 206 ALA A C 1
ATOM 1605 O O . ALA A 1 206 ? 29.349 6.285 -10.704 1.00 71.56 206 ALA A O 1
ATOM 1606 N N . ALA A 1 207 ? 28.308 4.986 -12.234 1.00 55.88 207 ALA A N 1
ATOM 1607 C CA . ALA A 1 207 ? 28.369 3.700 -11.531 1.00 55.88 207 ALA A CA 1
ATOM 1608 C C . ALA A 1 207 ? 29.455 2.805 -12.138 1.00 55.88 207 ALA A C 1
ATOM 1610 O O . ALA A 1 207 ? 30.103 2.076 -11.356 1.00 55.88 207 ALA A O 1
#

pLDDT: mean 72.27, std 13.59, range [34.25, 94.31]

Secondary structure (DSSP, 8-state):
------PPTT---SSS-HHHHHHHHHHHHHHHHHHHHHHHHHHHHHSSPPPPPPP----B-TTT--BHHHHHHHHHHHHHHHS-------PPPPP---SS----GGGSPPPPPPPPHHHHHHHHHHH----S-PPP--PPTT--S--PPPPPP------------TTTSPPPPPPPPHHHHHHHHHHHHHIIIIIHHHHHHHHHH--

Foldseek 3Di:
DDPPPDDDPPDDDPDDCPVVVCCVVVVVVVVVVVVVVVVVVVVVVVVDDDDPDDDPDQDADPPPRHRPVVVVVVVVVVVVVPDPDDDDDPDPPDPPPPPPPPPPCVPDDPPDDDDDPVVVVVVVVVVPDPPDDDDDQDDDPPDPPSPRDDDDDPDPPPPVPPPVCVVPVPDPDDPDDPVVVVVVVVVVCCCVVPVVVVVVVVVVVVD

Sequence (207 aa):
MSEIVQSSIGYLSHSGDFSVRNSRTLGGVTQLWSDAFARAMAEQVSESDALPAHPTAVEVDVETGEPVAGARTLSKIVEQRTCPVTDTEVKPPEPLFLPIAEFDLDLLPPPAEPFSIAEMIAQQRHLEFENHWVRPAVLTPYDENGTPGPAPQPRPLNLPIAELEWDLADKPALPLDKQTIAAQQRQFDYENGWARPLILQNLRMAA

Organism: NCBI:txid1357279

Radius of gyration: 40.07 Å; chains: 1; bounding box: 85×70×98 Å